Protein AF-A0A383BS39-F1 (afdb_monomer_lite)

Foldseek 3Di:
DDPVPPQQCDAPDDPGGRNVVVVVVVVVVVVVVCVVCVVVLQVVQVLQADPVLVVVDDDRDDPPSGDGHCVSVCCCVPPVVVVNVVVVVVCVVCVVVVVVVCCVVVVVVVVCPVPPPDPDDVQLVVQLVVLLVQLVCCCVVVVDDNLVSVLSSVVSSVVSVCVVPPDDDDPPVVVVVVVVSVVVSVVVVVD

Organism: NCBI:txid408172

Sequence (191 aa):
MNNRSKSWFVPKKIGEMSPGAKTFSYFFLFLWSLIVLFPIYWLCITAFKLPADVNDGATYLPWIDFQPGLHAWRNILTVDSEDTFHSYSNSIIVSFFSTLLCVIVGSLAAYALVRIQYRPKFGSIFLFVLSLAASFVAIGQWNVDWRLGVASGLAVFFFLWRSVAEKRLTDRQMVSIVGIVIFIAFFSFFG

pLDDT: mean 73.6, std 14.11, range [41.91, 97.94]

InterPro domains:
  IPR035906 MetI-like superfamily [G3DSA:1.10.3720.10] (16-190)
  IPR035906 MetI-like superfamily [SSF161098] (21-143)
  IPR050901 Binding-protein-dependent ABC transporter permease [PTHR32243] (21-135)

Radius of gyration: 29.99 Å; chains: 1; bounding box: 49×88×59 Å

Structure (mmCIF, N/CA/C/O backbone):
data_AF-A0A383BS39-F1
#
_entry.id   AF-A0A383BS39-F1
#
loop_
_atom_site.group_PDB
_atom_site.id
_atom_site.type_symbol
_atom_site.label_atom_id
_atom_site.label_alt_id
_atom_site.label_comp_id
_atom_site.label_asym_id
_atom_site.label_entity_id
_atom_site.label_seq_id
_atom_site.pdbx_PDB_ins_code
_atom_site.Cartn_x
_atom_site.Cartn_y
_atom_site.Cartn_z
_atom_site.occupancy
_atom_site.B_iso_or_equiv
_atom_site.auth_seq_id
_atom_site.auth_comp_id
_atom_site.auth_asym_id
_atom_site.auth_atom_id
_atom_site.pdbx_PDB_model_num
ATOM 1 N N . MET A 1 1 ? 10.642 -57.367 15.115 1.00 48.12 1 MET A N 1
ATOM 2 C CA . MET A 1 1 ? 9.633 -56.575 14.371 1.00 48.12 1 MET A CA 1
ATOM 3 C C . MET A 1 1 ? 10.109 -55.132 14.271 1.00 48.12 1 MET A C 1
ATOM 5 O O . MET A 1 1 ? 10.437 -54.529 15.282 1.00 48.12 1 MET A O 1
ATOM 9 N N . ASN A 1 2 ? 10.285 -54.638 13.045 1.00 48.59 2 ASN A N 1
ATOM 10 C CA . ASN A 1 2 ? 11.003 -53.403 12.722 1.00 48.59 2 ASN A CA 1
ATOM 11 C C . ASN A 1 2 ? 10.079 -52.174 12.855 1.00 48.59 2 ASN A C 1
ATOM 13 O O . ASN A 1 2 ? 9.323 -51.858 11.941 1.00 48.59 2 ASN A O 1
ATOM 17 N N . ASN A 1 3 ? 10.144 -51.468 13.988 1.00 57.91 3 ASN A N 1
ATOM 18 C CA . ASN A 1 3 ? 9.283 -50.317 14.314 1.00 57.91 3 ASN A CA 1
ATOM 19 C C . ASN A 1 3 ? 9.649 -49.006 13.575 1.00 57.91 3 ASN A C 1
ATOM 21 O O . ASN A 1 3 ? 9.200 -47.929 13.967 1.00 57.91 3 ASN A O 1
ATOM 25 N N . ARG A 1 4 ? 10.442 -49.056 12.494 1.00 60.00 4 ARG A N 1
ATOM 26 C CA . ARG A 1 4 ? 10.920 -47.857 11.772 1.00 60.00 4 ARG A CA 1
ATOM 27 C C . ARG A 1 4 ? 9.864 -47.118 10.938 1.00 60.00 4 ARG A C 1
ATOM 29 O O . ARG A 1 4 ? 10.123 -46.006 10.497 1.00 60.00 4 ARG A O 1
ATOM 36 N N . SER A 1 5 ? 8.667 -47.676 10.753 1.00 59.56 5 SER A N 1
ATOM 37 C CA . SER A 1 5 ? 7.607 -47.042 9.949 1.00 59.56 5 SER A CA 1
ATOM 38 C C . SER A 1 5 ? 6.891 -45.878 10.664 1.00 59.56 5 SER A C 1
ATOM 40 O O . SER A 1 5 ? 6.473 -44.927 10.007 1.00 59.56 5 SER A O 1
ATOM 42 N N . LYS A 1 6 ? 6.792 -45.878 12.004 1.00 58.50 6 LYS A N 1
ATOM 43 C CA . LYS A 1 6 ? 5.986 -44.876 12.739 1.00 58.50 6 LYS A CA 1
ATOM 44 C C . LYS A 1 6 ? 6.718 -43.569 13.078 1.00 58.50 6 LYS A C 1
ATOM 46 O O . LYS A 1 6 ? 6.086 -42.639 13.568 1.00 58.50 6 LYS A O 1
ATOM 51 N N . SER A 1 7 ? 8.016 -43.442 12.786 1.00 63.66 7 SER A N 1
ATOM 52 C CA . SER A 1 7 ? 8.799 -42.242 13.141 1.00 63.66 7 SER A CA 1
ATOM 53 C C . SER A 1 7 ? 8.453 -40.991 12.327 1.00 63.66 7 SER A C 1
ATOM 55 O O . SER A 1 7 ? 8.856 -39.893 12.696 1.00 63.66 7 SER A O 1
ATOM 57 N N . TRP A 1 8 ? 7.744 -41.140 11.206 1.00 62.03 8 TRP A N 1
ATOM 58 C CA . TRP A 1 8 ? 7.411 -40.033 10.302 1.00 62.03 8 TRP A CA 1
ATOM 59 C C . TRP A 1 8 ? 6.270 -39.153 10.818 1.00 62.03 8 TRP A C 1
ATOM 61 O O . TRP A 1 8 ? 6.224 -37.965 10.502 1.00 62.03 8 TRP A O 1
ATOM 71 N N . PHE A 1 9 ? 5.388 -39.716 11.645 1.00 67.38 9 PHE A N 1
ATOM 72 C CA . PHE A 1 9 ? 4.207 -39.031 12.176 1.00 67.38 9 PHE A CA 1
ATOM 73 C C . PHE A 1 9 ? 4.351 -38.629 13.648 1.00 67.38 9 PHE A C 1
ATOM 75 O O . PHE A 1 9 ? 3.507 -37.902 14.162 1.00 67.38 9 PHE A O 1
ATOM 82 N N . VAL A 1 10 ? 5.435 -39.043 14.314 1.00 71.31 10 VAL A N 1
ATOM 83 C CA . VAL A 1 10 ? 5.717 -38.676 15.705 1.00 71.31 10 VAL A CA 1
ATOM 84 C C . VAL A 1 10 ? 6.657 -37.464 15.736 1.00 71.31 10 VAL A C 1
ATOM 86 O O . VAL A 1 10 ? 7.734 -37.508 15.132 1.00 71.31 10 VAL A O 1
ATOM 89 N N . PRO A 1 11 ? 6.279 -36.368 16.411 1.00 69.06 11 PRO A N 1
ATOM 90 C CA . PRO A 1 11 ? 7.167 -35.229 16.601 1.00 69.06 11 PRO A CA 1
ATOM 91 C C . PRO A 1 11 ? 8.386 -35.632 17.444 1.00 69.06 11 PRO A C 1
ATOM 93 O O . PRO A 1 11 ? 8.257 -36.283 18.476 1.00 69.06 11 PRO A O 1
ATOM 96 N N . LYS A 1 12 ? 9.591 -35.254 16.995 1.00 71.44 12 LYS A N 1
ATOM 97 C CA . LYS A 1 12 ? 10.856 -35.611 17.669 1.00 71.44 12 LYS A CA 1
ATOM 98 C C . LYS A 1 12 ? 11.058 -34.870 19.002 1.00 71.44 12 LYS A C 1
ATOM 100 O O . LYS A 1 12 ? 11.844 -35.331 19.824 1.00 71.44 12 LYS A O 1
ATOM 105 N N . LYS A 1 13 ? 10.373 -33.736 19.205 1.00 76.75 13 LYS A N 1
ATOM 106 C CA . LYS A 1 13 ? 10.378 -32.905 20.423 1.00 76.75 13 LYS A CA 1
ATOM 107 C C . LYS A 1 13 ? 9.002 -32.262 20.636 1.00 76.75 13 LYS A C 1
ATOM 109 O O . LYS A 1 13 ? 8.293 -31.994 19.667 1.00 76.75 13 LYS A O 1
ATOM 114 N N . ILE A 1 14 ? 8.640 -31.995 21.893 1.00 67.56 14 ILE A N 1
ATOM 115 C CA . ILE A 1 14 ? 7.405 -31.283 22.259 1.00 67.56 14 ILE A CA 1
ATOM 116 C C . ILE A 1 14 ? 7.503 -29.848 21.714 1.00 67.56 14 ILE A C 1
ATOM 118 O O . ILE A 1 14 ? 8.426 -29.122 22.069 1.00 67.56 14 ILE A O 1
ATOM 122 N N . GLY A 1 15 ? 6.587 -29.472 20.816 1.00 73.50 15 GLY A N 1
ATOM 123 C CA . GLY A 1 15 ? 6.582 -28.177 20.117 1.00 73.50 15 GLY A CA 1
ATOM 124 C C . GLY A 1 15 ? 7.090 -28.210 18.668 1.00 73.50 15 GLY A C 1
ATOM 125 O O . GLY A 1 15 ? 6.947 -27.221 17.956 1.00 73.50 15 GLY A O 1
ATOM 126 N N . GLU A 1 16 ? 7.634 -29.333 18.188 1.00 77.94 16 GLU A N 1
ATOM 127 C CA . GLU A 1 16 ? 8.006 -29.491 16.778 1.00 77.94 16 GLU A CA 1
ATOM 128 C C . GLU A 1 16 ? 6.932 -30.242 15.983 1.00 77.94 16 GLU A C 1
ATOM 130 O O . GLU A 1 16 ? 6.345 -31.206 16.462 1.00 77.94 16 GLU A O 1
ATOM 135 N N . MET A 1 17 ? 6.715 -29.851 14.726 1.00 71.69 17 MET A N 1
ATOM 136 C CA . MET A 1 17 ? 5.870 -30.611 13.798 1.00 71.69 17 MET A CA 1
ATOM 137 C C . MET A 1 17 ? 6.499 -31.979 13.471 1.00 71.69 17 MET A C 1
ATOM 139 O O . MET A 1 17 ? 7.728 -32.115 13.428 1.00 71.69 17 MET A O 1
ATOM 143 N N . SER A 1 18 ? 5.669 -32.997 13.214 1.00 82.88 18 SER A N 1
ATOM 144 C CA . SER A 1 18 ? 6.156 -34.316 12.787 1.00 82.88 18 SER A CA 1
ATOM 145 C C . SER A 1 18 ? 6.956 -34.208 11.476 1.00 82.88 18 SER A C 1
ATOM 147 O O . SER A 1 18 ? 6.655 -33.340 10.652 1.00 82.88 18 SER A O 1
ATOM 149 N N . PRO A 1 19 ? 7.989 -35.046 11.248 1.00 80.56 19 PRO A N 1
ATOM 150 C CA . PRO A 1 19 ? 8.818 -34.959 10.043 1.00 80.56 19 PRO A CA 1
ATOM 151 C C . PRO A 1 19 ? 8.011 -34.998 8.736 1.00 80.56 19 PRO A C 1
ATOM 153 O O . PRO A 1 19 ? 8.292 -34.218 7.833 1.00 80.56 19 PRO A O 1
ATOM 156 N N . GLY A 1 20 ? 6.971 -35.838 8.664 1.00 82.38 20 GLY A N 1
ATOM 157 C CA . GLY A 1 20 ? 6.068 -35.900 7.513 1.00 82.38 20 GLY A CA 1
ATOM 158 C C . GLY A 1 20 ? 5.229 -34.632 7.335 1.00 82.38 20 GLY A C 1
ATOM 159 O O . GLY A 1 20 ? 5.113 -34.131 6.218 1.00 82.38 20 GLY A O 1
ATOM 160 N N . ALA A 1 21 ? 4.709 -34.059 8.428 1.00 83.56 21 ALA A N 1
ATOM 161 C CA . ALA A 1 21 ? 3.981 -32.791 8.374 1.00 83.56 21 ALA A CA 1
ATOM 162 C C . ALA A 1 21 ? 4.891 -31.629 7.947 1.00 83.56 21 ALA A C 1
ATOM 164 O O . ALA A 1 21 ? 4.474 -30.805 7.143 1.00 83.56 21 ALA A O 1
ATOM 165 N N . LYS A 1 22 ? 6.151 -31.588 8.410 1.00 86.75 22 LYS A N 1
ATOM 166 C CA . LYS A 1 22 ? 7.138 -30.590 7.960 1.00 86.75 22 LYS A CA 1
ATOM 167 C C . LYS A 1 22 ? 7.361 -30.683 6.451 1.00 86.75 22 LYS A C 1
ATOM 169 O O . LYS A 1 22 ? 7.249 -29.670 5.772 1.00 86.75 22 LYS A O 1
ATOM 174 N N . THR A 1 23 ? 7.635 -31.876 5.919 1.00 90.38 23 THR A N 1
ATOM 175 C CA . THR A 1 23 ? 7.847 -32.066 4.474 1.00 90.38 23 THR A CA 1
ATOM 176 C C . THR A 1 23 ? 6.633 -31.628 3.656 1.00 90.38 23 THR A C 1
ATOM 178 O O . THR A 1 23 ? 6.802 -30.919 2.669 1.00 90.38 23 THR A O 1
ATOM 181 N N . PHE A 1 24 ? 5.419 -31.983 4.085 1.00 91.81 24 PHE A N 1
ATOM 182 C CA . PHE A 1 24 ? 4.192 -31.573 3.401 1.00 91.81 24 PHE A CA 1
ATOM 183 C C . PHE A 1 24 ? 3.978 -30.052 3.443 1.00 91.81 24 PHE A C 1
ATOM 185 O O . PHE A 1 24 ? 3.736 -29.436 2.406 1.00 91.81 24 PHE A O 1
ATOM 192 N N . SER A 1 25 ? 4.136 -29.429 4.615 1.00 89.44 25 SER A N 1
ATOM 193 C CA . SER A 1 25 ? 4.012 -27.977 4.771 1.00 89.44 25 SER A CA 1
ATOM 194 C C . SER A 1 25 ? 5.041 -27.220 3.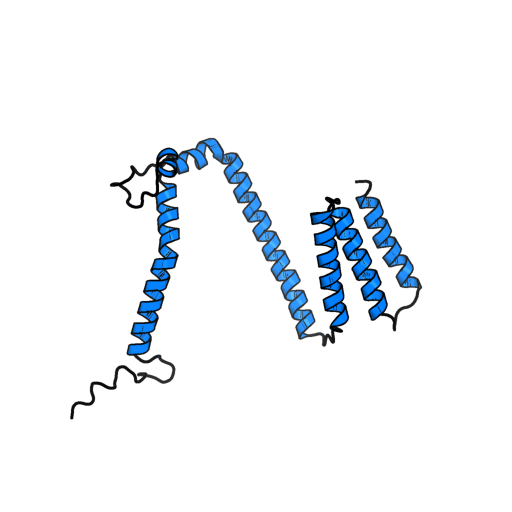933 1.00 89.44 25 SER A C 1
ATOM 196 O O . SER A 1 25 ? 4.679 -26.272 3.245 1.00 89.44 25 SER A O 1
ATOM 198 N N . TYR A 1 26 ? 6.310 -27.642 3.935 1.00 92.81 26 TYR A N 1
ATOM 199 C CA . TYR A 1 26 ? 7.343 -27.004 3.113 1.00 92.81 26 TYR A CA 1
ATOM 200 C C . TYR A 1 26 ? 7.109 -27.204 1.618 1.00 92.81 26 TYR A C 1
ATOM 202 O O . TYR A 1 26 ? 7.329 -26.271 0.853 1.00 92.81 26 TYR A O 1
ATOM 210 N N . PHE A 1 27 ? 6.629 -28.375 1.196 1.00 95.31 27 PHE A N 1
ATOM 211 C CA . PHE A 1 27 ? 6.249 -28.608 -0.195 1.00 95.31 27 PHE A CA 1
ATOM 212 C C . PHE A 1 27 ? 5.133 -27.653 -0.638 1.00 95.31 27 PHE A C 1
ATOM 214 O O . PHE A 1 27 ? 5.247 -27.016 -1.683 1.00 95.31 27 PHE A O 1
ATOM 221 N N . PHE A 1 28 ? 4.092 -27.492 0.185 1.00 95.88 28 PHE A N 1
ATOM 222 C CA . PHE A 1 28 ? 2.992 -26.578 -0.118 1.00 95.88 28 PHE A CA 1
ATOM 223 C C . PHE A 1 28 ? 3.434 -25.109 -0.096 1.00 95.88 28 PHE A C 1
ATOM 225 O O . PHE A 1 28 ? 3.078 -24.353 -0.994 1.00 95.88 28 PHE A O 1
ATOM 232 N N . LEU A 1 29 ? 4.262 -24.707 0.876 1.00 94.69 29 LEU A N 1
ATOM 233 C CA . LEU A 1 29 ? 4.845 -23.361 0.933 1.00 94.69 29 LEU A CA 1
ATOM 234 C C . LEU A 1 29 ? 5.731 -23.067 -0.282 1.00 94.69 29 LEU A C 1
ATOM 236 O O . LEU A 1 29 ? 5.672 -21.967 -0.821 1.00 94.69 29 LEU A O 1
ATOM 240 N N . PHE A 1 30 ? 6.524 -24.040 -0.734 1.00 95.75 30 PHE A N 1
ATOM 241 C CA . PHE A 1 30 ? 7.348 -23.907 -1.932 1.00 95.75 30 PHE A CA 1
ATOM 242 C C . PHE A 1 30 ? 6.485 -23.752 -3.186 1.00 95.75 30 PHE A C 1
ATOM 244 O O . PHE A 1 30 ? 6.688 -22.816 -3.957 1.00 95.75 30 PHE A O 1
ATOM 251 N N . LEU A 1 31 ? 5.477 -24.612 -3.357 1.00 96.19 31 LEU A N 1
ATOM 252 C CA . LEU A 1 31 ? 4.545 -24.526 -4.480 1.00 96.19 31 LEU A CA 1
ATOM 253 C C . LEU A 1 31 ? 3.801 -23.183 -4.488 1.00 96.19 31 LEU A C 1
ATOM 255 O O . LEU A 1 31 ? 3.718 -22.526 -5.523 1.00 96.19 31 LEU A O 1
ATOM 259 N N . TRP A 1 32 ? 3.319 -22.739 -3.325 1.00 96.31 32 TRP A N 1
ATOM 260 C CA . TRP A 1 32 ? 2.664 -21.443 -3.171 1.00 96.31 32 TRP A CA 1
ATOM 261 C C . TRP A 1 32 ? 3.610 -20.280 -3.484 1.00 96.31 32 TRP A C 1
ATOM 263 O O . TRP A 1 32 ? 3.232 -19.332 -4.169 1.00 96.31 32 TRP A O 1
ATOM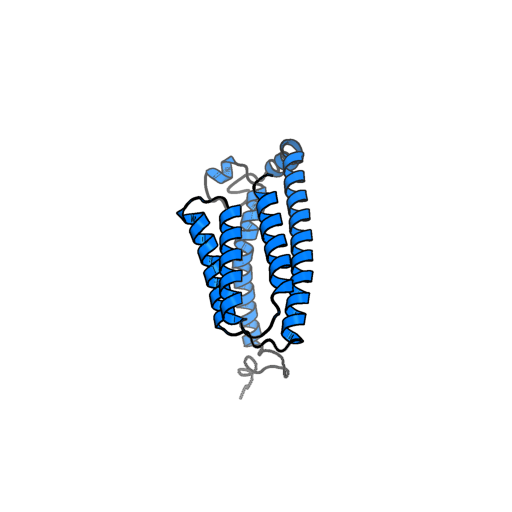 273 N N . SER A 1 33 ? 4.866 -20.368 -3.042 1.00 95.56 33 SER A N 1
ATOM 274 C CA . SER A 1 33 ? 5.883 -19.368 -3.357 1.00 95.56 33 SER A CA 1
ATOM 275 C C . SER A 1 33 ? 6.140 -19.269 -4.859 1.00 95.56 33 SER A C 1
ATOM 277 O O . SER A 1 33 ? 6.322 -18.157 -5.341 1.00 95.56 33 SER A O 1
ATOM 279 N N . LEU A 1 34 ? 6.139 -20.378 -5.607 1.00 94.25 34 LEU A N 1
ATOM 280 C CA . LEU A 1 34 ? 6.290 -20.343 -7.067 1.00 94.25 34 LEU A CA 1
ATOM 281 C C . LEU A 1 34 ? 5.126 -19.610 -7.745 1.00 94.25 34 LEU A C 1
ATOM 283 O O . LEU A 1 34 ? 5.357 -18.816 -8.654 1.00 94.25 34 LEU A O 1
ATOM 287 N N . ILE A 1 35 ? 3.894 -19.821 -7.271 1.00 93.62 35 ILE A N 1
ATOM 288 C CA . ILE A 1 35 ? 2.701 -19.130 -7.787 1.00 93.62 35 ILE A CA 1
ATOM 289 C C . ILE A 1 35 ? 2.815 -17.614 -7.573 1.00 93.62 35 ILE A C 1
ATOM 291 O O . ILE A 1 35 ? 2.506 -16.843 -8.476 1.00 93.62 35 ILE A O 1
ATOM 295 N N . VAL A 1 36 ? 3.297 -17.179 -6.403 1.00 93.62 36 VAL A N 1
ATOM 296 C CA . VAL A 1 36 ? 3.498 -15.752 -6.086 1.00 93.62 36 VAL A CA 1
ATOM 297 C C . VAL A 1 36 ? 4.708 -15.158 -6.818 1.00 93.62 36 VAL A C 1
ATOM 299 O O . VAL A 1 36 ? 4.683 -13.991 -7.202 1.00 93.62 36 VAL A O 1
ATOM 302 N N . LEU A 1 37 ? 5.763 -15.943 -7.041 1.00 91.94 37 LEU A N 1
ATOM 303 C CA . LEU A 1 37 ? 6.964 -15.502 -7.754 1.00 91.94 37 LEU A CA 1
ATOM 304 C C . LEU A 1 37 ? 6.736 -15.360 -9.258 1.00 91.94 37 LEU A C 1
ATOM 306 O O . LEU A 1 37 ? 7.381 -14.522 -9.877 1.00 91.94 37 LEU A O 1
ATOM 310 N N . PHE A 1 38 ? 5.826 -16.136 -9.847 1.00 89.44 38 PHE A N 1
ATOM 311 C CA . PHE A 1 38 ? 5.525 -16.072 -11.277 1.00 89.44 38 PHE A CA 1
ATOM 312 C C . PHE A 1 38 ? 5.185 -14.653 -11.788 1.00 89.44 38 PHE A C 1
ATOM 314 O O . PHE A 1 38 ? 5.855 -14.195 -12.716 1.00 89.44 38 PHE A O 1
ATOM 321 N N . PRO A 1 39 ? 4.226 -13.901 -11.205 1.00 89.06 39 PRO A N 1
ATOM 322 C CA . PRO A 1 39 ? 3.940 -12.535 -11.648 1.00 89.06 39 PRO A CA 1
ATOM 323 C C . PRO A 1 39 ? 5.111 -11.570 -11.412 1.00 89.06 39 PRO A C 1
ATOM 325 O O . PRO A 1 39 ? 5.298 -10.648 -12.200 1.00 89.06 39 PRO A O 1
ATOM 328 N N . ILE A 1 40 ? 5.931 -11.791 -10.376 1.00 89.50 40 ILE A N 1
ATOM 329 C CA . ILE A 1 40 ? 7.136 -10.981 -10.124 1.00 89.50 40 ILE A CA 1
ATOM 330 C C . ILE A 1 40 ? 8.178 -11.238 -11.215 1.00 89.50 40 ILE A C 1
ATOM 332 O O . ILE A 1 40 ? 8.721 -10.295 -11.782 1.00 89.50 40 ILE A O 1
ATOM 336 N N . TYR A 1 41 ? 8.423 -12.508 -11.546 1.00 86.31 41 TYR A N 1
ATOM 337 C CA . TYR A 1 41 ? 9.301 -12.897 -12.646 1.00 86.31 41 TYR A CA 1
ATOM 338 C C . TYR A 1 41 ? 8.839 -12.267 -13.961 1.00 86.31 41 TYR A C 1
ATOM 340 O O . TYR A 1 41 ? 9.646 -11.667 -14.671 1.00 86.31 41 TYR A O 1
ATOM 348 N N . TRP A 1 42 ? 7.536 -12.342 -14.249 1.00 85.00 42 TRP A N 1
ATOM 349 C CA . TRP A 1 42 ? 6.965 -11.745 -15.449 1.00 85.00 42 TRP A CA 1
ATOM 350 C C . TRP A 1 42 ? 7.170 -10.223 -15.484 1.00 85.00 42 TRP A C 1
ATOM 352 O O . TRP A 1 42 ? 7.653 -9.688 -16.481 1.00 85.00 42 TRP A O 1
ATOM 362 N N . LEU A 1 43 ? 6.904 -9.532 -14.374 1.00 85.81 43 LEU A N 1
ATOM 363 C CA . LEU A 1 43 ? 7.140 -8.094 -14.257 1.00 85.81 43 LEU A CA 1
ATOM 364 C C . LEU A 1 43 ? 8.615 -7.744 -14.513 1.00 85.81 43 LEU A C 1
ATOM 366 O O . LEU A 1 43 ? 8.915 -6.835 -15.291 1.00 85.81 43 LEU A O 1
ATOM 370 N N . CYS A 1 44 ? 9.546 -8.508 -13.938 1.00 83.94 44 CYS A N 1
ATOM 371 C CA . CYS A 1 44 ? 10.978 -8.311 -14.151 1.00 83.94 44 CYS A CA 1
ATOM 372 C C . CYS A 1 44 ? 11.380 -8.447 -15.624 1.00 83.94 44 CYS A C 1
ATOM 374 O O . CYS A 1 44 ? 12.096 -7.586 -16.126 1.00 83.94 44 CYS A O 1
ATOM 376 N N . ILE A 1 45 ? 10.919 -9.481 -16.337 1.00 81.19 45 ILE A N 1
ATOM 377 C CA . ILE A 1 45 ? 11.271 -9.649 -17.757 1.00 81.19 45 ILE A CA 1
ATOM 378 C C . ILE A 1 45 ? 10.621 -8.580 -18.643 1.00 81.19 45 ILE A C 1
ATOM 380 O O . ILE A 1 45 ? 11.241 -8.142 -19.609 1.00 81.19 45 ILE A O 1
ATOM 384 N N . THR A 1 46 ? 9.413 -8.106 -18.309 1.00 78.88 46 THR A N 1
ATOM 385 C CA . THR A 1 46 ? 8.743 -7.042 -19.079 1.00 78.88 46 THR A CA 1
ATOM 386 C C . THR A 1 46 ? 9.467 -5.704 -19.009 1.00 78.88 46 THR A C 1
ATOM 388 O O . THR A 1 46 ? 9.449 -4.969 -19.990 1.00 78.88 46 THR A O 1
ATOM 391 N N . ALA A 1 47 ? 10.186 -5.417 -17.918 1.00 79.31 47 ALA A N 1
ATOM 392 C CA . ALA A 1 47 ? 10.982 -4.195 -17.791 1.00 79.31 47 ALA A CA 1
ATOM 393 C C . ALA A 1 47 ? 12.142 -4.104 -18.808 1.00 79.31 47 ALA A C 1
ATOM 395 O O . ALA A 1 47 ? 12.706 -3.027 -19.000 1.00 79.31 47 ALA A O 1
ATOM 396 N N . PHE A 1 48 ? 12.502 -5.217 -19.457 1.00 79.00 48 PHE A N 1
ATOM 397 C CA . PHE A 1 48 ? 13.558 -5.290 -20.473 1.00 79.00 48 PHE A CA 1
ATOM 398 C C . PHE A 1 48 ? 13.028 -5.521 -21.899 1.00 79.00 48 PHE A C 1
ATOM 400 O O . PHE A 1 48 ? 13.830 -5.661 -22.824 1.00 79.00 48 PHE A O 1
ATOM 407 N N . LYS A 1 49 ? 11.704 -5.581 -22.099 1.00 70.38 49 LYS A N 1
ATOM 408 C CA . LYS A 1 49 ? 11.089 -5.744 -23.427 1.00 70.38 49 LYS A CA 1
ATOM 409 C C . LYS A 1 49 ? 10.942 -4.408 -24.152 1.00 70.38 49 LYS A C 1
ATOM 411 O O . LYS A 1 49 ? 10.784 -3.366 -23.513 1.00 70.38 49 LYS A O 1
ATOM 416 N N . LEU A 1 50 ? 10.950 -4.434 -25.487 1.00 67.88 50 LEU A N 1
ATOM 417 C CA . LEU A 1 50 ? 10.549 -3.268 -26.275 1.00 67.88 50 LEU A CA 1
ATOM 418 C C . LEU A 1 50 ? 9.021 -3.079 -26.220 1.00 67.88 50 LEU A C 1
ATOM 420 O O . LEU A 1 50 ? 8.294 -4.066 -26.127 1.00 67.88 50 LEU A O 1
ATOM 424 N N . PRO A 1 51 ? 8.506 -1.838 -26.339 1.00 65.81 51 PRO A N 1
ATOM 425 C CA . PRO A 1 51 ? 7.062 -1.578 -26.354 1.00 65.81 51 PRO A CA 1
ATOM 426 C C . PRO A 1 51 ? 6.304 -2.347 -27.448 1.00 65.81 51 PRO A C 1
ATOM 428 O O . PRO A 1 51 ? 5.158 -2.735 -27.241 1.00 65.81 51 PRO A O 1
ATOM 431 N N . ALA A 1 52 ? 6.950 -2.596 -28.594 1.00 64.62 52 ALA A N 1
ATOM 432 C CA . ALA A 1 52 ? 6.395 -3.408 -29.679 1.00 64.62 52 ALA A CA 1
ATOM 433 C C . ALA A 1 52 ? 6.218 -4.883 -29.261 1.00 64.62 52 ALA A C 1
ATOM 435 O O . ALA A 1 52 ? 5.135 -5.439 -29.423 1.00 64.62 52 ALA A O 1
ATOM 436 N N . ASP A 1 53 ? 7.221 -5.466 -28.595 1.00 63.25 53 ASP A N 1
ATOM 437 C CA . ASP A 1 53 ? 7.217 -6.867 -28.137 1.00 63.25 53 ASP A CA 1
ATOM 438 C C . ASP A 1 53 ? 6.247 -7.132 -26.968 1.00 63.25 53 ASP A C 1
ATOM 440 O O . ASP A 1 53 ? 6.019 -8.281 -26.586 1.00 63.25 53 ASP A O 1
ATOM 444 N N . VAL A 1 54 ? 5.696 -6.075 -26.358 1.00 63.97 54 VAL A N 1
ATOM 445 C CA . VAL A 1 54 ? 4.638 -6.169 -25.337 1.00 63.97 54 VAL A CA 1
ATOM 446 C C . VAL A 1 54 ? 3.249 -6.234 -25.982 1.00 63.97 54 VAL A C 1
ATOM 448 O O . VAL A 1 54 ? 2.369 -6.908 -25.449 1.00 63.97 54 VAL A O 1
ATOM 451 N N . ASN A 1 55 ? 3.054 -5.575 -27.129 1.00 69.75 55 ASN A N 1
ATOM 452 C CA . ASN A 1 55 ? 1.770 -5.538 -27.836 1.00 69.75 55 ASN A CA 1
ATOM 453 C C . ASN A 1 55 ? 1.547 -6.742 -28.765 1.00 69.75 55 ASN A C 1
ATOM 455 O O . ASN A 1 55 ? 0.396 -7.108 -28.992 1.00 69.75 55 ASN A O 1
ATOM 459 N N . ASP A 1 56 ? 2.616 -7.380 -29.252 1.00 67.75 56 ASP A N 1
ATOM 460 C CA . ASP A 1 56 ? 2.530 -8.499 -30.206 1.00 67.75 56 ASP A CA 1
ATOM 461 C C . ASP A 1 56 ? 2.306 -9.887 -29.564 1.00 67.75 56 ASP A C 1
ATOM 463 O O . ASP A 1 56 ? 2.132 -10.878 -30.275 1.00 67.75 56 ASP A O 1
ATOM 467 N N . GLY A 1 57 ? 2.244 -9.993 -28.230 1.00 62.12 57 GLY A N 1
ATOM 468 C CA . GLY A 1 57 ? 1.806 -11.218 -27.549 1.00 62.12 57 GLY A CA 1
ATOM 469 C C . GLY A 1 57 ? 2.528 -11.554 -26.242 1.00 62.12 57 GLY A C 1
ATOM 470 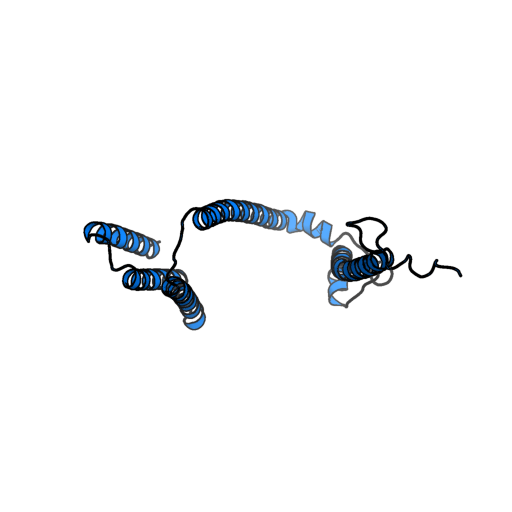O O . GLY A 1 57 ? 3.512 -10.933 -25.841 1.00 62.12 57 GLY A O 1
ATOM 471 N N . ALA A 1 58 ? 2.025 -12.578 -25.547 1.00 61.53 58 ALA A N 1
ATOM 472 C CA . ALA A 1 58 ? 2.566 -13.025 -24.266 1.00 61.53 58 ALA A CA 1
ATOM 473 C C . ALA A 1 58 ? 3.804 -13.918 -24.460 1.00 61.53 58 ALA A C 1
ATOM 475 O O . ALA A 1 58 ? 3.717 -15.142 -24.495 1.00 61.53 58 ALA A O 1
ATOM 476 N N . THR A 1 59 ? 4.967 -13.291 -24.600 1.00 64.81 59 THR A N 1
ATOM 477 C CA . THR A 1 59 ? 6.269 -13.971 -24.642 1.00 64.81 59 THR A CA 1
ATOM 478 C C . THR A 1 59 ? 6.839 -14.140 -23.230 1.00 64.81 59 THR A C 1
ATOM 480 O O . THR A 1 59 ? 6.742 -13.225 -22.407 1.00 64.81 59 THR A O 1
ATOM 483 N N . TYR A 1 60 ? 7.425 -15.295 -22.906 1.00 66.69 60 TYR A N 1
ATOM 484 C CA . TYR A 1 60 ? 7.827 -15.615 -21.524 1.00 66.69 60 TYR A CA 1
ATOM 485 C C . TYR A 1 60 ? 9.320 -15.922 -21.382 1.00 66.69 60 TYR A C 1
ATOM 487 O O . TYR A 1 60 ? 9.854 -15.744 -20.288 1.00 66.69 60 TYR A O 1
ATOM 495 N N . LEU A 1 61 ? 10.009 -16.334 -22.455 1.00 69.00 61 LEU A N 1
ATOM 496 C CA . LEU A 1 61 ? 11.430 -16.670 -22.408 1.00 69.00 61 LEU A CA 1
ATOM 497 C C . LEU A 1 61 ? 12.317 -15.565 -23.011 1.00 69.00 61 LEU A C 1
ATOM 499 O O . LEU A 1 61 ? 12.263 -15.317 -24.219 1.00 69.00 61 LEU A O 1
ATOM 503 N N . PRO A 1 62 ? 13.196 -14.934 -22.208 1.00 65.06 62 PRO A N 1
ATOM 504 C CA . PRO A 1 62 ? 14.216 -14.035 -22.741 1.00 65.06 62 PRO A CA 1
ATOM 505 C C . PRO A 1 62 ? 15.176 -14.778 -23.690 1.00 65.06 62 PRO A C 1
ATOM 507 O O . PRO A 1 62 ? 15.410 -15.976 -23.530 1.00 65.06 62 PRO A O 1
ATOM 510 N N . TRP A 1 63 ? 15.719 -14.068 -24.687 1.00 64.06 63 TRP A N 1
ATOM 511 C CA . TRP A 1 63 ? 16.648 -14.551 -25.733 1.00 64.06 63 TRP A CA 1
ATOM 512 C C . TRP A 1 63 ? 16.084 -15.511 -26.787 1.00 64.06 63 TRP A C 1
ATOM 514 O O . TRP A 1 63 ? 16.680 -15.625 -27.855 1.00 64.06 63 TRP A O 1
ATOM 524 N N . ILE A 1 64 ? 14.965 -16.181 -26.514 1.00 63.38 64 ILE A N 1
ATOM 525 C CA . ILE A 1 64 ? 14.264 -17.034 -27.487 1.00 63.38 64 ILE A CA 1
ATOM 526 C C . ILE A 1 64 ? 13.104 -16.261 -28.114 1.00 63.38 64 ILE A C 1
ATOM 528 O O . ILE A 1 64 ? 12.986 -16.233 -29.335 1.00 63.38 64 ILE A O 1
ATOM 532 N N . ASP A 1 65 ? 12.307 -15.578 -27.288 1.00 63.41 65 ASP A N 1
ATOM 533 C CA . ASP A 1 65 ? 11.097 -14.896 -27.750 1.00 63.41 65 ASP A CA 1
ATOM 534 C C . ASP A 1 65 ? 11.293 -13.388 -27.998 1.00 63.41 65 ASP A C 1
ATOM 536 O O . ASP A 1 65 ? 10.537 -12.785 -28.752 1.00 63.41 65 ASP A O 1
ATOM 540 N N . PHE A 1 66 ? 12.273 -12.753 -27.344 1.00 66.44 66 PHE A N 1
ATOM 541 C CA . PHE A 1 66 ? 12.557 -11.317 -27.478 1.00 66.44 66 PHE A CA 1
ATOM 542 C C . PHE A 1 66 ? 14.026 -10.997 -27.163 1.00 66.44 66 PHE A C 1
ATOM 544 O O . PHE A 1 66 ? 14.688 -11.718 -26.405 1.00 66.44 66 PHE A O 1
ATOM 551 N N . GLN A 1 67 ? 14.539 -9.893 -27.717 1.00 71.88 67 GLN A N 1
ATOM 552 C CA . GLN A 1 67 ? 15.884 -9.394 -27.419 1.00 71.88 67 GLN A CA 1
ATOM 553 C C . GLN A 1 67 ? 15.831 -8.438 -26.214 1.00 71.88 67 GLN A C 1
ATOM 555 O O . GLN A 1 67 ? 15.237 -7.365 -26.323 1.00 71.88 67 GLN A O 1
ATOM 560 N N . PRO A 1 68 ? 16.422 -8.790 -25.054 1.00 71.75 68 PRO A N 1
ATOM 561 C CA . PRO A 1 68 ? 16.381 -7.925 -23.880 1.00 71.75 68 PRO A CA 1
ATOM 562 C C . PRO A 1 68 ? 17.179 -6.639 -24.125 1.00 71.75 68 PRO A C 1
ATOM 564 O O . PRO A 1 68 ? 18.364 -6.683 -24.460 1.00 71.75 68 PRO A O 1
ATOM 567 N N . GLY A 1 69 ? 16.530 -5.492 -23.927 1.00 77.62 69 GLY A N 1
ATOM 568 C CA . GLY A 1 69 ? 17.108 -4.167 -24.126 1.00 77.62 69 GLY A CA 1
ATOM 569 C C . GLY A 1 69 ? 16.949 -3.260 -22.905 1.00 77.62 69 GLY A C 1
ATOM 570 O O . GLY A 1 69 ? 16.070 -3.441 -22.068 1.00 77.62 69 GLY A O 1
ATOM 571 N N . LEU A 1 70 ? 17.795 -2.231 -22.813 1.00 77.38 70 LEU A N 1
ATOM 572 C CA . LEU A 1 70 ? 17.751 -1.213 -21.748 1.00 77.38 70 LEU A CA 1
ATOM 573 C C . LEU A 1 70 ? 16.979 0.053 -22.166 1.00 77.38 70 LEU A C 1
ATOM 575 O O . LEU A 1 70 ? 17.135 1.113 -21.563 1.00 77.38 70 LEU A O 1
ATOM 579 N N . HIS A 1 71 ? 16.153 -0.039 -23.212 1.00 77.94 71 HIS A N 1
ATOM 580 C CA . HIS A 1 71 ? 15.442 1.106 -23.784 1.00 77.94 71 HIS A CA 1
ATOM 581 C C . HIS A 1 71 ? 14.449 1.735 -22.802 1.00 77.94 71 HIS A C 1
ATOM 583 O O . HIS A 1 71 ? 14.439 2.956 -22.675 1.00 77.94 71 HIS A O 1
ATOM 589 N N . ALA A 1 72 ? 13.682 0.923 -22.066 1.00 77.00 72 ALA A N 1
ATOM 590 C CA . ALA A 1 72 ? 12.744 1.413 -21.054 1.00 77.00 72 ALA A CA 1
ATOM 591 C C . ALA A 1 72 ? 13.468 2.193 -19.944 1.00 77.00 72 ALA A C 1
ATOM 593 O O . ALA A 1 72 ? 13.099 3.320 -19.628 1.00 77.00 72 ALA A O 1
ATOM 594 N N . TRP A 1 73 ? 14.566 1.638 -19.425 1.00 78.94 73 TRP A N 1
ATOM 595 C CA . TRP A 1 73 ? 15.399 2.290 -18.413 1.00 78.94 73 TRP A CA 1
ATOM 596 C C . TRP A 1 73 ? 16.011 3.594 -18.916 1.00 78.94 73 TRP A C 1
ATOM 598 O O . TRP A 1 73 ? 15.984 4.596 -18.208 1.00 78.94 73 TRP A O 1
ATOM 608 N N . ARG A 1 74 ? 16.523 3.616 -20.153 1.00 79.88 74 ARG A N 1
ATOM 609 C CA . ARG A 1 74 ? 17.047 4.845 -20.754 1.00 79.88 74 ARG A CA 1
ATOM 610 C C . ARG A 1 74 ? 15.949 5.891 -20.921 1.00 79.88 74 ARG A C 1
ATOM 612 O O . ARG A 1 74 ? 16.174 7.031 -20.551 1.00 79.88 74 ARG A O 1
ATOM 619 N N . ASN A 1 75 ? 14.771 5.515 -21.416 1.00 79.75 75 ASN A N 1
ATOM 620 C CA . ASN A 1 75 ? 13.665 6.450 -21.611 1.00 79.75 75 ASN A CA 1
ATOM 621 C C . ASN A 1 75 ? 13.239 7.111 -20.290 1.00 79.75 75 ASN A C 1
ATOM 623 O O . ASN A 1 75 ? 13.191 8.335 -20.203 1.00 79.75 75 ASN A O 1
ATOM 627 N N . ILE A 1 76 ? 13.066 6.306 -19.239 1.00 79.25 76 ILE A N 1
ATOM 628 C CA . ILE A 1 76 ? 12.701 6.777 -17.897 1.00 79.25 76 ILE A CA 1
ATOM 629 C C . ILE A 1 76 ? 13.790 7.683 -17.295 1.00 79.25 76 ILE A C 1
ATOM 631 O O . ILE A 1 76 ? 13.481 8.649 -16.605 1.00 79.25 76 ILE A O 1
ATOM 635 N N . LEU A 1 77 ? 15.071 7.387 -17.539 1.00 79.00 77 LEU A N 1
ATOM 636 C CA . LEU A 1 77 ? 16.191 8.122 -16.939 1.00 79.00 77 LEU A CA 1
ATOM 637 C C . LEU A 1 77 ? 16.661 9.340 -17.747 1.00 79.00 77 LEU A C 1
ATOM 639 O O . LEU A 1 77 ? 17.313 10.208 -17.172 1.00 79.00 77 LEU A O 1
ATOM 643 N N . THR A 1 78 ? 16.377 9.418 -19.051 1.00 76.12 78 THR A N 1
ATOM 644 C CA . THR A 1 78 ? 16.862 10.520 -19.905 1.00 76.12 78 THR A CA 1
ATOM 645 C C . THR A 1 78 ? 15.769 11.377 -20.521 1.00 76.12 78 THR A C 1
ATOM 647 O O . THR A 1 78 ? 16.009 12.561 -20.713 1.00 76.12 78 THR A O 1
ATOM 650 N N . VAL A 1 79 ? 14.620 10.798 -20.884 1.00 74.00 79 VAL A N 1
ATOM 651 C CA . VAL A 1 79 ? 13.546 11.517 -21.596 1.00 74.00 79 VAL A CA 1
ATOM 652 C C . VAL A 1 79 ? 12.471 11.974 -20.615 1.00 74.00 79 VAL A C 1
ATOM 654 O O . VAL A 1 79 ? 12.152 13.155 -20.580 1.00 74.00 79 VAL A O 1
ATOM 657 N N . ASP A 1 80 ? 12.003 11.067 -19.756 1.00 79.88 80 ASP A N 1
ATOM 658 C CA . ASP A 1 80 ? 10.889 11.317 -18.829 1.00 79.88 80 ASP A CA 1
ATOM 659 C C . ASP A 1 80 ? 11.358 11.501 -17.375 1.00 79.88 80 ASP A C 1
ATOM 661 O O . ASP A 1 80 ? 10.603 11.273 -16.425 1.00 79.88 80 ASP A O 1
ATOM 665 N N . SER A 1 81 ? 12.629 11.850 -17.169 1.00 77.19 81 SER A N 1
ATOM 666 C CA . SER A 1 81 ? 13.267 11.806 -15.849 1.00 77.19 81 SER A CA 1
ATOM 667 C C . SER A 1 81 ? 12.691 12.812 -14.856 1.00 77.19 81 SER A C 1
ATOM 669 O O . SER A 1 81 ? 12.533 12.470 -13.682 1.00 77.19 81 SER A O 1
ATOM 671 N N . GLU A 1 82 ? 12.323 14.012 -15.308 1.00 80.00 82 GLU A N 1
ATOM 672 C CA . GLU A 1 82 ? 11.725 15.047 -14.455 1.00 80.00 82 GLU A CA 1
ATOM 673 C C . GLU A 1 82 ? 10.323 14.646 -13.968 1.00 80.00 82 GLU A C 1
ATOM 675 O O . GLU A 1 82 ? 10.079 14.608 -12.758 1.00 80.00 82 GLU A O 1
ATOM 680 N N . ASP A 1 83 ? 9.430 14.252 -14.881 1.00 82.62 83 ASP A N 1
ATOM 681 C CA . ASP A 1 83 ? 8.057 13.834 -14.554 1.00 82.62 83 ASP A CA 1
ATOM 682 C C . ASP A 1 83 ? 8.027 12.558 -13.706 1.00 82.62 83 ASP A C 1
ATOM 684 O O . ASP A 1 83 ? 7.250 12.433 -12.747 1.00 82.62 83 ASP A O 1
ATOM 688 N N . THR A 1 84 ? 8.918 11.618 -14.020 1.00 82.00 84 THR A N 1
ATOM 689 C CA . THR A 1 84 ? 9.090 10.385 -13.257 1.00 82.00 84 THR A CA 1
ATOM 690 C C . THR A 1 84 ? 9.533 10.696 -11.826 1.00 82.00 84 THR A C 1
ATOM 692 O O . THR A 1 84 ? 8.914 10.231 -10.865 1.00 82.00 84 THR A O 1
ATOM 695 N N . PHE A 1 85 ? 10.579 11.510 -11.655 1.00 84.31 85 PHE A N 1
ATOM 696 C CA . PHE A 1 85 ? 11.097 11.874 -10.336 1.00 84.31 85 PHE A CA 1
ATOM 697 C C . PHE A 1 85 ? 10.070 12.657 -9.509 1.00 84.31 85 PHE A C 1
ATOM 699 O O . PHE A 1 85 ? 9.895 12.399 -8.312 1.00 84.31 85 PHE A O 1
ATOM 706 N N . HIS A 1 86 ? 9.329 13.564 -10.144 1.00 86.44 86 HIS A N 1
ATOM 707 C CA . HIS A 1 86 ? 8.254 14.303 -9.494 1.00 86.44 86 HIS A CA 1
ATOM 708 C C . HIS A 1 86 ? 7.128 13.368 -9.013 1.00 86.44 86 HIS A C 1
ATOM 710 O O . HIS A 1 86 ? 6.698 13.440 -7.862 1.00 86.44 86 HIS A O 1
ATOM 716 N N . SER A 1 87 ? 6.702 12.409 -9.836 1.00 87.81 87 SER A N 1
ATOM 717 C CA . SER A 1 87 ? 5.648 11.448 -9.472 1.00 87.81 87 SER A CA 1
ATOM 718 C C . SER A 1 87 ? 6.067 10.498 -8.340 1.00 87.81 87 SER A C 1
ATOM 720 O O . SER A 1 87 ? 5.288 10.239 -7.412 1.00 87.81 87 SER A O 1
ATOM 722 N N . TYR A 1 88 ? 7.314 10.012 -8.364 1.00 89.25 88 TYR A N 1
ATOM 723 C CA . TYR A 1 88 ? 7.853 9.178 -7.286 1.00 89.25 88 TYR A CA 1
ATOM 724 C C . TYR A 1 88 ? 8.011 9.953 -5.979 1.00 89.25 88 TYR A C 1
ATOM 726 O O . TYR A 1 88 ? 7.606 9.455 -4.927 1.00 89.25 88 TYR A O 1
ATOM 734 N N . SER A 1 89 ? 8.554 11.171 -6.025 1.00 90.06 89 SER A N 1
ATOM 735 C CA . SER A 1 89 ? 8.729 11.994 -4.822 1.00 90.06 89 SER A CA 1
ATOM 736 C C . SER A 1 89 ? 7.385 12.361 -4.188 1.00 90.06 89 SER A C 1
ATOM 738 O O . SER A 1 89 ? 7.226 12.193 -2.979 1.00 90.06 89 SER A O 1
ATOM 740 N N . ASN A 1 90 ? 6.375 12.716 -4.990 1.00 93.75 90 ASN A N 1
ATOM 741 C CA . ASN A 1 90 ? 5.010 12.934 -4.507 1.00 93.75 90 ASN A CA 1
ATOM 742 C C . ASN A 1 90 ? 4.431 11.695 -3.816 1.00 93.75 90 ASN A C 1
ATOM 744 O O . ASN A 1 90 ? 3.879 11.798 -2.721 1.00 93.75 90 ASN A O 1
ATOM 748 N N . SER A 1 91 ? 4.601 10.509 -4.399 1.00 95.06 91 SER A N 1
ATOM 749 C CA . SER A 1 91 ? 4.108 9.262 -3.800 1.00 95.06 91 SER A CA 1
ATOM 750 C C . SER A 1 91 ? 4.812 8.932 -2.479 1.00 95.06 91 SER A C 1
ATOM 752 O O . SER A 1 91 ? 4.166 8.507 -1.517 1.00 95.06 91 SER A O 1
ATOM 754 N N . ILE A 1 92 ? 6.126 9.162 -2.394 1.00 96.31 92 ILE A N 1
ATOM 755 C CA . ILE A 1 92 ? 6.909 8.960 -1.166 1.00 96.31 92 ILE A CA 1
ATOM 756 C C . ILE A 1 92 ? 6.437 9.922 -0.074 1.00 96.31 92 ILE A C 1
ATOM 758 O O . ILE A 1 92 ? 6.158 9.492 1.043 1.00 96.31 92 ILE A O 1
ATOM 762 N N . ILE A 1 93 ? 6.289 11.206 -0.403 1.00 96.25 93 ILE A N 1
ATOM 763 C CA . ILE A 1 93 ? 5.832 12.236 0.532 1.00 96.25 93 ILE A CA 1
ATOM 764 C C . ILE A 1 93 ? 4.427 11.891 1.044 1.00 96.25 93 ILE A C 1
ATOM 766 O O . ILE A 1 93 ? 4.216 11.786 2.253 1.00 96.25 93 ILE A O 1
ATOM 770 N N . VAL A 1 94 ? 3.474 11.640 0.143 1.00 96.19 94 VAL A N 1
ATOM 771 C CA . VAL A 1 94 ? 2.080 11.353 0.512 1.00 96.19 94 VAL A CA 1
ATOM 772 C C . VAL A 1 94 ? 1.967 10.068 1.331 1.00 96.19 94 VAL A C 1
ATOM 774 O O . VAL A 1 94 ? 1.309 10.066 2.372 1.00 96.19 94 VAL A O 1
ATOM 777 N N . SER A 1 95 ? 2.622 8.981 0.915 1.00 96.81 95 SER A N 1
ATOM 778 C CA . SER A 1 95 ? 2.561 7.706 1.644 1.00 96.81 95 SER A CA 1
ATOM 779 C C . SER A 1 95 ? 3.197 7.799 3.030 1.00 96.81 95 SER A C 1
ATOM 781 O O . SER A 1 95 ? 2.646 7.256 3.992 1.00 96.81 95 SER A O 1
ATOM 783 N N . PHE A 1 96 ? 4.301 8.537 3.167 1.00 97.81 96 PHE A N 1
ATOM 784 C CA . PHE A 1 96 ? 4.964 8.756 4.446 1.00 97.81 96 PHE A CA 1
ATOM 785 C C . PHE A 1 96 ? 4.068 9.527 5.417 1.00 97.81 96 PHE A C 1
ATOM 787 O O . PHE A 1 96 ? 3.774 9.035 6.510 1.00 97.81 96 PHE A O 1
ATOM 794 N N . PHE A 1 97 ? 3.570 10.699 5.007 1.00 97.75 97 PHE A N 1
ATOM 795 C CA . PHE A 1 97 ? 2.701 11.511 5.860 1.00 97.75 97 PHE A CA 1
ATOM 796 C C . PHE A 1 97 ? 1.378 10.805 6.168 1.00 97.75 97 PHE A C 1
ATOM 798 O O . PHE A 1 97 ? 0.927 10.850 7.311 1.00 97.75 97 PHE A O 1
ATOM 805 N N . SER A 1 98 ? 0.793 10.089 5.201 1.00 96.25 98 SER A N 1
ATOM 806 C CA . SER A 1 98 ? -0.427 9.302 5.408 1.00 96.25 98 SER A CA 1
ATOM 807 C C . SER A 1 98 ? -0.216 8.169 6.413 1.00 96.25 98 SER A C 1
ATOM 809 O O . SER A 1 98 ? -1.042 7.973 7.303 1.00 96.25 98 SER A O 1
ATOM 811 N N . THR A 1 99 ? 0.894 7.433 6.315 1.00 97.50 99 THR A N 1
ATOM 812 C CA . THR A 1 99 ? 1.214 6.349 7.258 1.00 97.50 99 THR A CA 1
ATOM 813 C C . THR A 1 99 ? 1.449 6.906 8.657 1.00 97.50 99 THR A C 1
ATOM 815 O O . THR A 1 99 ? 0.913 6.376 9.629 1.00 97.50 99 THR A O 1
ATOM 818 N N . LEU A 1 100 ? 2.190 8.013 8.764 1.00 97.94 100 LEU A N 1
ATOM 819 C CA . LEU A 1 100 ? 2.461 8.675 10.035 1.00 97.94 100 LEU A CA 1
ATOM 820 C C . LEU A 1 100 ? 1.166 9.141 10.714 1.00 97.94 100 LEU A C 1
ATOM 822 O O . LEU A 1 100 ? 0.932 8.823 11.881 1.00 97.94 100 LEU A O 1
ATOM 826 N N . LEU A 1 101 ? 0.293 9.832 9.973 1.00 96.38 101 LEU A N 1
ATOM 827 C CA . LEU A 1 101 ? -1.023 10.248 10.464 1.00 96.38 101 LEU A CA 1
ATOM 828 C C . LEU A 1 101 ? -1.880 9.050 10.874 1.00 96.38 101 LEU A C 1
ATOM 830 O O . LEU A 1 101 ? -2.494 9.079 11.939 1.00 96.38 101 LEU A O 1
ATOM 834 N N . CYS A 1 102 ? -1.895 7.990 10.065 1.00 96.75 102 CYS A N 1
ATOM 835 C CA . CYS A 1 102 ? -2.665 6.781 10.340 1.00 96.75 102 CYS A CA 1
ATOM 836 C C . CYS A 1 102 ? -2.221 6.108 11.645 1.00 96.75 102 CYS A C 1
ATOM 838 O O . CYS A 1 102 ? -3.063 5.759 12.470 1.00 96.75 102 CYS A O 1
ATOM 840 N N . VAL A 1 103 ? -0.913 5.991 11.887 1.00 97.69 103 VAL A N 1
ATOM 841 C CA . VAL A 1 103 ? -0.386 5.405 13.128 1.00 97.69 103 VAL A CA 1
ATOM 842 C C . VAL A 1 103 ? -0.711 6.283 14.338 1.00 97.69 103 VAL A C 1
ATOM 844 O O . VAL A 1 103 ? -1.151 5.764 15.364 1.00 97.69 103 VAL A O 1
ATOM 847 N N . ILE A 1 104 ? -0.551 7.607 14.234 1.00 97.94 104 ILE A N 1
ATOM 848 C CA . ILE A 1 104 ? -0.876 8.532 15.331 1.00 97.94 104 ILE A CA 1
ATOM 849 C C . ILE A 1 104 ? -2.372 8.451 15.658 1.00 97.94 104 ILE A C 1
ATOM 851 O O . ILE A 1 104 ? -2.744 8.111 16.777 1.00 97.94 104 ILE A O 1
ATOM 855 N N . VAL A 1 105 ? -3.247 8.691 14.681 1.00 94.88 105 VAL A N 1
ATOM 856 C CA . VAL A 1 105 ? -4.701 8.698 14.901 1.00 94.88 105 VAL A CA 1
ATOM 857 C C . VAL A 1 105 ? -5.205 7.312 15.312 1.00 94.88 105 VAL A C 1
ATOM 859 O O . VAL A 1 105 ? -5.990 7.195 16.254 1.00 94.88 105 VAL A O 1
ATOM 862 N N . GLY A 1 106 ? -4.723 6.255 14.656 1.00 93.88 106 GLY A N 1
ATOM 863 C CA . GLY A 1 106 ? -5.094 4.872 14.945 1.00 93.88 106 GLY A CA 1
ATOM 864 C C . GLY A 1 106 ? -4.675 4.427 16.346 1.00 93.88 106 GLY A C 1
ATOM 865 O O . GLY A 1 106 ? -5.462 3.789 17.044 1.00 93.88 106 GLY A O 1
ATOM 866 N N . SER A 1 107 ? -3.479 4.812 16.802 1.00 96.44 107 SER A N 1
ATOM 867 C CA . SER A 1 107 ? -3.020 4.500 18.161 1.00 96.44 107 SER A CA 1
ATOM 868 C C . SER A 1 107 ? -3.806 5.259 19.234 1.00 96.44 107 SER A C 1
ATOM 870 O O . SER A 1 107 ? -4.196 4.648 20.231 1.00 96.44 107 SER A O 1
ATOM 872 N N . LEU A 1 108 ? -4.125 6.543 19.022 1.00 92.94 108 LEU A N 1
ATOM 873 C CA . LEU A 1 108 ? -4.992 7.309 19.927 1.00 92.94 108 LEU A CA 1
ATOM 874 C C . LEU A 1 108 ? -6.404 6.705 20.003 1.00 92.94 108 LEU A C 1
ATOM 876 O O . LEU A 1 108 ? -6.958 6.569 21.096 1.00 92.94 108 LEU A O 1
ATOM 880 N N . ALA A 1 109 ? -6.973 6.299 18.864 1.00 88.94 109 ALA A N 1
ATOM 881 C CA . ALA A 1 109 ? -8.276 5.640 18.809 1.00 88.94 109 ALA A CA 1
ATOM 882 C C . ALA A 1 109 ? -8.262 4.288 19.541 1.00 88.94 109 ALA A C 1
ATOM 884 O O . ALA A 1 109 ? -9.142 4.017 20.361 1.00 88.94 109 ALA A O 1
ATOM 885 N N . ALA A 1 110 ? -7.237 3.461 19.312 1.00 91.50 110 ALA A N 1
ATOM 886 C CA . ALA A 1 110 ? -7.063 2.194 20.017 1.00 91.50 110 ALA A CA 1
ATOM 887 C C . ALA A 1 110 ? -6.905 2.399 21.535 1.00 91.50 110 ALA A C 1
ATOM 889 O O . ALA A 1 110 ? -7.523 1.682 22.323 1.00 91.50 110 ALA A O 1
ATOM 890 N N . TYR A 1 111 ? -6.144 3.415 21.960 1.00 92.25 111 TYR A N 1
ATOM 891 C CA . TYR A 1 111 ? -5.997 3.772 23.372 1.00 92.25 111 TYR A CA 1
ATOM 892 C C . TYR A 1 111 ? -7.335 4.174 24.005 1.00 92.25 111 TYR A C 1
ATOM 894 O O . TYR A 1 111 ? -7.669 3.698 25.093 1.00 92.25 111 TYR A O 1
ATOM 902 N N . ALA A 1 112 ? -8.128 4.999 23.314 1.00 87.62 112 ALA A N 1
ATOM 903 C CA . ALA A 1 112 ? -9.456 5.396 23.768 1.00 87.62 112 ALA A CA 1
ATOM 904 C C . ALA A 1 112 ? -10.390 4.186 23.929 1.00 87.62 112 ALA A C 1
ATOM 906 O O . ALA A 1 112 ? -11.061 4.077 24.953 1.00 87.62 112 ALA A O 1
ATOM 907 N N . LEU A 1 113 ? -10.387 3.246 22.977 1.00 84.44 113 LEU A N 1
ATOM 908 C CA . LEU A 1 113 ? -11.210 2.031 23.039 1.00 84.44 113 LEU A CA 1
ATOM 909 C C . LEU A 1 113 ? -10.833 1.106 24.204 1.00 84.44 113 LEU A C 1
ATOM 911 O O . LEU A 1 113 ? -11.715 0.510 24.816 1.00 84.44 113 LEU A O 1
ATOM 915 N N . VAL A 1 114 ? -9.540 0.980 24.519 1.00 88.94 114 VAL A N 1
ATOM 916 C CA . VAL A 1 114 ? -9.063 0.097 25.598 1.00 88.94 114 VAL A CA 1
ATOM 917 C C . VAL A 1 114 ? -9.244 0.727 26.982 1.00 88.94 114 VAL A C 1
ATOM 919 O O . VAL A 1 114 ? -9.520 0.016 27.949 1.00 88.94 114 VAL A O 1
ATOM 922 N N . ARG A 1 115 ? -9.066 2.048 27.118 1.00 85.44 115 ARG A N 1
ATOM 923 C CA . ARG A 1 115 ? -9.106 2.731 28.426 1.00 85.44 115 ARG A CA 1
ATOM 924 C C . 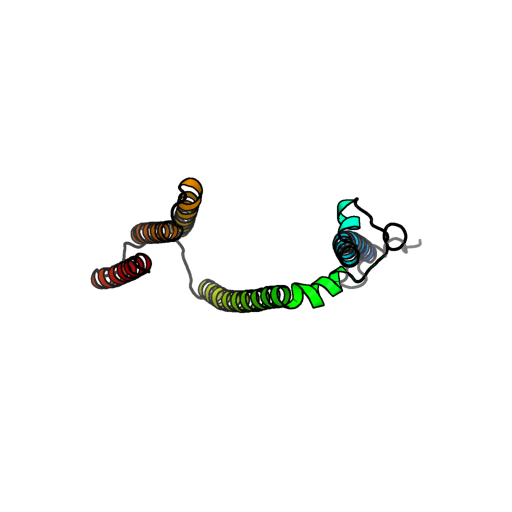ARG A 1 115 ? -10.478 3.259 28.817 1.00 85.44 115 ARG A C 1
ATOM 926 O O . ARG A 1 115 ? -10.767 3.328 30.010 1.00 85.44 115 ARG A O 1
ATOM 933 N N . ILE A 1 116 ? -11.312 3.640 27.857 1.00 80.75 116 ILE A N 1
ATOM 934 C CA . ILE A 1 116 ? -12.643 4.178 28.129 1.00 80.75 116 ILE A CA 1
ATOM 935 C C . ILE A 1 116 ? -13.647 3.046 27.927 1.00 80.75 116 ILE A C 1
ATOM 937 O O . ILE A 1 116 ? -13.714 2.449 26.856 1.00 80.75 116 ILE A O 1
ATOM 941 N N . GLN A 1 117 ? -14.465 2.761 28.943 1.00 65.56 117 GLN A N 1
ATOM 942 C CA . GLN A 1 117 ? -15.591 1.835 28.801 1.00 65.56 117 GLN A CA 1
ATOM 943 C C . GLN A 1 117 ? -16.693 2.479 27.951 1.00 65.56 117 GLN A C 1
ATOM 945 O O . GLN A 1 117 ? -17.699 2.979 28.457 1.00 65.56 117 GLN A O 1
ATOM 950 N N . TYR A 1 118 ? -16.488 2.490 26.637 1.00 61.66 118 TYR A N 1
ATOM 951 C CA . TYR A 1 118 ? -17.499 2.902 25.681 1.00 61.66 118 TYR A CA 1
ATOM 952 C C . TYR A 1 118 ? -18.637 1.877 25.700 1.00 61.66 118 TYR A C 1
ATOM 954 O O . TYR A 1 118 ? -18.455 0.708 25.370 1.00 61.66 118 TYR A O 1
ATOM 962 N N . ARG A 1 119 ? -19.842 2.328 26.062 1.00 59.38 119 ARG A N 1
ATOM 963 C CA . ARG A 1 119 ? -21.103 1.632 25.771 1.00 59.38 119 ARG A CA 1
ATOM 964 C C . ARG A 1 119 ? -21.755 2.307 24.561 1.00 59.38 119 ARG A C 1
ATOM 966 O O . ARG A 1 119 ? -22.712 3.064 24.750 1.00 59.38 119 ARG A O 1
ATOM 973 N N . PRO A 1 120 ? -21.219 2.141 23.334 1.00 62.03 120 PRO A N 1
ATOM 974 C CA . PRO A 1 120 ? -21.825 2.758 22.170 1.00 62.03 120 PRO A CA 1
ATOM 975 C C . PRO A 1 120 ? -23.216 2.152 21.998 1.00 62.03 120 PRO A C 1
ATOM 977 O O . PRO A 1 120 ? -23.383 0.935 21.918 1.00 62.03 120 PRO A O 1
ATOM 980 N N . LYS A 1 121 ? -24.244 2.999 21.974 1.00 63.00 121 LYS A N 1
ATOM 981 C CA . LYS A 1 121 ? -25.577 2.549 21.581 1.00 63.00 121 LYS A CA 1
ATOM 982 C C . LYS A 1 121 ? -25.459 2.125 20.115 1.00 63.00 121 LYS A C 1
ATOM 984 O O . LYS A 1 121 ? -25.095 2.958 19.290 1.00 63.00 121 LYS A O 1
ATOM 989 N N . PHE A 1 122 ? -25.754 0.863 19.787 1.00 57.59 122 PHE A N 1
ATOM 990 C CA . PHE A 1 122 ? -25.691 0.334 18.411 1.00 57.59 122 PHE A CA 1
ATOM 991 C C . PHE A 1 122 ? -26.380 1.252 17.385 1.00 57.59 122 PHE A C 1
ATOM 993 O O . PHE A 1 122 ? -25.899 1.393 16.263 1.00 57.59 122 PHE A O 1
ATOM 1000 N N . GLY A 1 123 ? -27.439 1.958 17.804 1.00 61.94 123 GLY A N 1
ATOM 1001 C CA . GLY A 1 123 ? -28.107 2.981 16.999 1.00 61.94 123 GLY A CA 1
ATOM 1002 C C . GLY A 1 123 ? -27.177 4.095 16.504 1.00 61.94 123 GLY A C 1
ATOM 1003 O O . GLY A 1 123 ? -27.247 4.447 15.338 1.00 61.94 123 GLY A O 1
ATOM 1004 N N . SER A 1 124 ? -26.251 4.611 17.316 1.00 64.44 124 SER A N 1
ATOM 1005 C CA . SER A 1 124 ? -25.331 5.680 16.891 1.00 64.44 124 SER A CA 1
ATOM 1006 C C . SER A 1 124 ? -24.331 5.219 15.826 1.00 64.44 124 SER A C 1
ATOM 1008 O O . SER A 1 124 ? -23.997 5.995 14.935 1.00 64.44 124 SER A O 1
ATOM 1010 N N . ILE A 1 125 ? -23.881 3.961 15.892 1.00 67.25 125 ILE A N 1
ATOM 1011 C CA . ILE A 1 125 ? -22.990 3.375 14.877 1.00 67.25 125 ILE A CA 1
ATOM 1012 C C . ILE A 1 125 ? -23.758 3.204 13.562 1.00 67.25 125 ILE A C 1
ATOM 1014 O O . ILE A 1 125 ? -23.275 3.611 12.510 1.00 67.25 125 ILE A O 1
ATOM 1018 N N . PHE A 1 126 ? -24.978 2.665 13.628 1.00 66.12 126 PHE A N 1
ATOM 1019 C CA . PHE A 1 126 ? -25.835 2.501 12.455 1.00 66.12 126 PHE A CA 1
ATOM 1020 C C . PHE A 1 126 ? -26.176 3.847 11.797 1.00 66.12 126 PHE A C 1
ATOM 1022 O O . PHE A 1 126 ? -26.090 3.972 10.580 1.00 66.12 126 PHE A O 1
ATOM 1029 N N . LEU A 1 127 ? -26.480 4.878 12.592 1.00 67.50 127 LEU A N 1
ATOM 1030 C CA . LEU A 1 127 ? -26.771 6.229 12.100 1.00 67.50 127 LEU A CA 1
ATOM 1031 C C . LEU A 1 127 ? -25.547 6.889 11.451 1.00 67.50 127 LEU A C 1
ATOM 1033 O O . LEU A 1 127 ? -25.692 7.548 10.425 1.00 67.50 127 LEU A O 1
ATOM 1037 N N . PHE A 1 128 ? -24.345 6.690 12.003 1.00 69.62 128 PHE A N 1
ATOM 1038 C CA . PHE A 1 128 ? -23.106 7.167 11.383 1.00 69.62 128 PHE A CA 1
ATOM 1039 C C . PHE A 1 128 ? -22.885 6.526 10.009 1.00 69.62 128 PHE A C 1
ATOM 1041 O O . PHE A 1 128 ? -22.675 7.236 9.028 1.00 69.62 128 PHE A O 1
ATOM 1048 N N . VAL A 1 129 ? -23.001 5.196 9.924 1.00 71.56 129 VAL A N 1
ATOM 1049 C CA . VAL A 1 129 ? -22.830 4.448 8.668 1.00 71.56 129 VAL A CA 1
ATOM 1050 C C . VAL A 1 129 ? -23.892 4.839 7.637 1.00 71.56 129 VAL A C 1
ATOM 1052 O O . VAL A 1 129 ? -23.558 5.050 6.473 1.00 71.56 129 VAL A O 1
ATOM 1055 N N . LEU A 1 130 ? -25.152 4.996 8.055 1.00 69.06 130 LEU A N 1
ATOM 1056 C CA . LEU A 1 130 ? -26.251 5.403 7.176 1.00 69.06 130 LEU A CA 1
ATOM 1057 C C . LEU A 1 130 ? -26.053 6.825 6.629 1.00 69.06 130 LEU A C 1
ATOM 1059 O O . LEU A 1 130 ? -26.271 7.056 5.443 1.00 69.06 130 LEU A O 1
ATOM 1063 N N . SER A 1 131 ? -25.597 7.762 7.466 1.00 70.25 131 SER A N 1
ATOM 1064 C CA . SER A 1 131 ? -25.305 9.138 7.041 1.00 70.25 131 SER A CA 1
ATOM 1065 C C . SER A 1 131 ? -24.163 9.187 6.025 1.00 70.25 131 SER A C 1
ATOM 1067 O O . SER A 1 131 ? -24.236 9.883 5.016 1.00 70.25 131 SER A O 1
ATOM 1069 N N . LEU A 1 132 ? -23.124 8.387 6.261 1.00 71.00 132 LEU A N 1
ATOM 1070 C CA . LEU A 1 132 ? -21.964 8.293 5.382 1.00 71.00 132 LEU A CA 1
ATOM 1071 C C . LEU A 1 132 ? -22.346 7.672 4.026 1.00 71.00 132 LEU A C 1
ATOM 1073 O O . LEU A 1 132 ? -21.960 8.185 2.976 1.00 71.00 132 LEU A O 1
ATOM 1077 N N . ALA A 1 133 ? -23.180 6.628 4.034 1.00 68.88 133 ALA A N 1
ATOM 1078 C CA . ALA A 1 133 ? -23.743 6.037 2.822 1.00 68.88 133 ALA A CA 1
ATOM 1079 C C . ALA A 1 133 ? -24.641 7.023 2.053 1.00 68.88 133 ALA A C 1
ATOM 1081 O O . ALA A 1 133 ? -24.551 7.101 0.828 1.00 68.88 133 ALA A O 1
ATOM 1082 N N . ALA A 1 134 ? -25.460 7.817 2.752 1.00 68.81 134 ALA A N 1
ATOM 1083 C CA . ALA A 1 134 ? -26.302 8.839 2.134 1.00 68.81 134 ALA A CA 1
ATOM 1084 C C . ALA A 1 134 ? -25.471 9.918 1.416 1.00 68.81 134 ALA A C 1
ATOM 1086 O O . ALA A 1 134 ? -25.809 10.289 0.293 1.00 68.81 134 ALA A O 1
ATOM 1087 N N . SER A 1 135 ? -24.348 10.356 1.999 1.00 69.00 135 SER A N 1
ATOM 1088 C CA . SER A 1 135 ? -23.403 11.266 1.334 1.00 69.00 135 SER A CA 1
ATOM 1089 C C . SER A 1 135 ? -22.814 10.679 0.055 1.00 69.00 135 SER A C 1
ATOM 1091 O O . SER A 1 135 ? -22.763 11.368 -0.961 1.00 69.00 135 SER A O 1
ATOM 1093 N N . PHE A 1 136 ? -22.403 9.407 0.070 1.00 68.06 136 PHE A N 1
ATOM 1094 C CA . PHE A 1 136 ? -21.878 8.747 -1.130 1.00 68.06 136 PHE A CA 1
ATOM 1095 C C . PHE A 1 136 ? -22.933 8.610 -2.232 1.00 68.06 136 PHE A C 1
ATOM 1097 O O . PHE A 1 136 ? -22.631 8.849 -3.401 1.00 68.06 136 PHE A O 1
ATOM 1104 N N . VAL A 1 137 ? -24.178 8.282 -1.873 1.00 69.50 137 VAL A N 1
ATOM 1105 C CA . VAL A 1 137 ? -25.290 8.197 -2.831 1.00 69.50 137 VAL A CA 1
ATOM 1106 C C . VAL A 1 137 ? -25.631 9.573 -3.410 1.00 69.50 137 VAL A C 1
ATOM 1108 O O . VAL A 1 137 ? -25.843 9.682 -4.616 1.00 69.50 137 VAL A O 1
ATOM 1111 N N . ALA A 1 138 ? -25.633 10.627 -2.590 1.00 66.44 138 ALA A N 1
ATOM 1112 C CA . ALA A 1 138 ? -25.897 11.991 -3.046 1.00 66.44 138 ALA A CA 1
ATOM 1113 C C . ALA A 1 138 ? -24.843 12.478 -4.055 1.00 66.44 138 ALA A C 1
ATOM 1115 O O . ALA A 1 138 ? -25.193 13.065 -5.075 1.00 66.44 138 ALA A O 1
ATOM 1116 N N . ILE A 1 139 ? -23.564 12.179 -3.819 1.00 68.12 139 ILE A N 1
ATOM 1117 C CA . ILE A 1 139 ? -22.482 12.533 -4.748 1.00 68.12 139 ILE A CA 1
ATOM 1118 C C . ILE A 1 139 ? -22.585 11.697 -6.034 1.00 68.12 139 ILE A C 1
ATOM 1120 O O . ILE A 1 139 ? -22.520 12.240 -7.133 1.00 68.12 139 ILE A O 1
ATOM 1124 N N . GLY A 1 140 ? -22.780 10.378 -5.908 1.00 67.00 140 GLY A N 1
ATOM 1125 C CA . GLY A 1 140 ? -22.715 9.447 -7.037 1.00 67.00 140 GLY A CA 1
ATOM 1126 C C . GLY A 1 140 ? -23.927 9.460 -7.973 1.00 67.00 140 GLY A C 1
ATOM 1127 O O . GLY A 1 140 ? -23.760 9.268 -9.172 1.00 67.00 140 GLY A O 1
ATOM 1128 N N . GLN A 1 141 ? -25.140 9.671 -7.455 1.00 62.88 141 GLN A N 1
ATOM 1129 C CA . GLN A 1 141 ? -26.368 9.641 -8.266 1.00 62.88 141 GLN A CA 1
ATOM 1130 C C . GLN A 1 141 ? -26.777 11.029 -8.781 1.00 62.88 141 GLN A C 1
ATOM 1132 O O . GLN A 1 141 ? -27.403 11.120 -9.832 1.00 62.88 141 GLN A O 1
ATOM 1137 N N . TRP A 1 142 ? -26.423 12.105 -8.067 1.00 64.00 142 TRP A N 1
ATOM 1138 C CA . TRP A 1 142 ? -26.895 13.464 -8.372 1.00 64.00 142 TRP A CA 1
ATOM 1139 C C . TRP A 1 142 ? -25.796 14.423 -8.839 1.00 64.00 142 TRP A C 1
ATOM 1141 O O . TRP A 1 142 ? -26.087 15.592 -9.072 1.00 64.00 142 TRP A O 1
ATOM 1151 N N . ASN A 1 143 ? -24.554 13.940 -9.000 1.00 64.31 143 ASN A N 1
ATOM 1152 C CA . ASN A 1 143 ? -23.395 14.738 -9.430 1.00 64.31 143 ASN A CA 1
ATOM 1153 C C . ASN A 1 143 ? -23.256 16.049 -8.631 1.00 64.31 143 ASN A C 1
ATOM 1155 O O . ASN A 1 143 ? -22.927 17.110 -9.157 1.00 64.31 143 ASN A O 1
ATOM 1159 N N . VAL A 1 144 ? -23.603 15.973 -7.346 1.00 65.75 144 VAL A N 1
ATOM 1160 C CA . VAL A 1 144 ? -23.547 17.093 -6.413 1.00 65.75 144 VAL A CA 1
ATOM 1161 C C . VAL A 1 144 ? -22.096 17.291 -6.001 1.00 65.75 144 VAL A C 1
ATOM 1163 O O . VAL A 1 144 ? -21.406 16.320 -5.679 1.00 65.75 144 VAL A O 1
ATOM 1166 N N . ASP A 1 145 ? -21.651 18.548 -5.960 1.00 75.50 145 ASP A N 1
ATOM 1167 C CA . ASP A 1 145 ? -20.312 18.905 -5.501 1.00 75.50 145 ASP A CA 1
ATOM 1168 C C . ASP A 1 145 ? -19.990 18.216 -4.170 1.00 75.50 145 ASP A C 1
ATOM 1170 O O . ASP A 1 145 ? -20.744 18.299 -3.195 1.00 75.50 145 ASP A O 1
ATOM 1174 N N . TRP A 1 146 ? -18.836 17.548 -4.106 1.00 67.50 146 TRP A N 1
ATOM 1175 C CA . TRP A 1 146 ? -18.427 16.735 -2.954 1.00 67.50 146 TRP A CA 1
ATOM 1176 C C . TRP A 1 146 ? -18.454 17.514 -1.625 1.00 67.50 146 TRP A C 1
ATOM 1178 O O . TRP A 1 146 ? -18.714 16.934 -0.570 1.00 67.50 146 TRP A O 1
ATOM 1188 N N . ARG A 1 147 ? -18.274 18.843 -1.683 1.00 70.81 147 ARG A N 1
ATOM 1189 C CA . ARG A 1 147 ? -18.412 19.774 -0.552 1.00 70.81 147 ARG A CA 1
ATOM 1190 C C . ARG A 1 147 ? -19.815 19.710 0.073 1.00 70.81 147 ARG A C 1
ATOM 1192 O O . ARG A 1 147 ? -19.945 19.600 1.292 1.00 70.81 147 ARG A O 1
ATOM 1199 N N . LEU A 1 148 ? -20.863 19.723 -0.752 1.00 64.56 148 LEU A N 1
ATOM 1200 C CA . LEU A 1 148 ? -22.265 19.658 -0.322 1.00 64.56 148 LEU A CA 1
ATOM 1201 C C . LEU A 1 148 ? -22.647 18.251 0.162 1.00 64.56 148 LEU A C 1
ATOM 1203 O O . LEU A 1 148 ? -23.403 18.107 1.128 1.00 64.56 148 LEU A O 1
ATOM 1207 N N . GLY A 1 149 ? -22.078 17.207 -0.448 1.00 67.12 149 GLY A N 1
ATOM 1208 C CA . GLY A 1 149 ? -22.260 15.821 -0.006 1.00 67.12 149 GLY A CA 1
ATOM 1209 C C . GLY A 1 149 ? -21.682 15.562 1.389 1.00 67.12 149 GLY A C 1
ATOM 1210 O O . GLY A 1 149 ? -22.332 14.943 2.233 1.00 67.12 149 GLY A O 1
ATOM 1211 N N . VAL A 1 150 ? -20.492 16.097 1.674 1.00 67.56 150 VAL A N 1
ATOM 1212 C CA . VAL A 1 150 ? -19.870 16.003 3.005 1.00 67.56 150 VAL A CA 1
ATOM 1213 C C . VAL A 1 150 ? -20.611 16.871 4.027 1.00 67.56 150 VAL A C 1
ATOM 1215 O O . VAL A 1 150 ? -20.883 16.408 5.135 1.00 67.56 150 VAL A O 1
ATOM 1218 N N . ALA A 1 151 ? -21.000 18.098 3.662 1.00 68.56 151 ALA A N 1
ATOM 1219 C CA . ALA A 1 151 ? -21.735 18.998 4.553 1.00 68.56 151 ALA A CA 1
ATOM 1220 C C . ALA A 1 151 ? -23.100 18.425 4.973 1.00 68.56 151 ALA A C 1
ATOM 1222 O O . ALA A 1 151 ? -23.441 18.449 6.157 1.00 68.56 151 ALA A O 1
ATOM 1223 N N . SER A 1 152 ? -23.858 17.857 4.031 1.00 66.25 152 SER A N 1
ATOM 1224 C CA . SER A 1 152 ? -25.143 17.209 4.324 1.00 66.25 152 SER A CA 1
ATOM 1225 C C . SER A 1 152 ? -24.976 15.948 5.179 1.00 66.25 152 SER A C 1
ATOM 1227 O O . SER A 1 152 ? -25.722 15.773 6.140 1.00 66.25 152 SER A O 1
ATOM 1229 N N . GLY A 1 153 ? -23.952 15.127 4.926 1.00 67.06 153 GLY A N 1
ATOM 1230 C CA . GLY A 1 153 ? -23.634 13.954 5.753 1.00 67.06 153 GLY A CA 1
ATOM 1231 C C . GLY A 1 153 ? -23.267 14.293 7.190 1.00 67.06 153 GLY A C 1
ATOM 1232 O O . GLY A 1 153 ? -23.718 13.634 8.129 1.00 67.06 153 GLY A O 1
ATOM 1233 N N . LEU A 1 154 ? -22.471 15.346 7.385 1.00 67.38 154 LEU A N 1
ATOM 1234 C CA . LEU A 1 154 ? -22.136 15.845 8.717 1.00 67.38 154 LEU A CA 1
ATOM 1235 C C . LEU A 1 154 ? -23.359 16.447 9.416 1.00 67.38 154 LEU A C 1
ATOM 1237 O O . LEU A 1 154 ? -23.562 16.191 10.603 1.00 67.38 154 LEU A O 1
ATOM 1241 N N . ALA A 1 155 ? -24.201 17.191 8.693 1.00 65.25 155 ALA A N 1
ATOM 1242 C CA . ALA A 1 155 ? -25.426 17.772 9.237 1.00 65.25 155 ALA A CA 1
ATOM 1243 C C . ALA A 1 155 ? -26.426 16.691 9.682 1.00 65.25 155 ALA A C 1
ATOM 1245 O O . ALA A 1 155 ? -26.944 16.757 10.797 1.00 65.25 155 ALA A O 1
ATOM 1246 N N . VAL A 1 156 ? -26.650 15.664 8.857 1.00 64.81 156 VAL A N 1
ATOM 1247 C CA . VAL A 1 156 ? -27.533 14.529 9.170 1.00 64.81 156 VAL A CA 1
ATOM 1248 C C . VAL A 1 156 ? -26.986 13.724 10.348 1.00 64.81 156 VAL A C 1
ATOM 1250 O O . VAL A 1 156 ? -27.733 13.409 11.276 1.00 64.81 156 VAL A O 1
ATOM 1253 N N . PHE A 1 157 ? -25.675 13.467 10.382 1.00 66.50 157 PHE A N 1
ATOM 1254 C CA . PHE A 1 157 ? -25.049 12.801 11.521 1.00 66.50 157 PHE A CA 1
ATOM 1255 C C . PHE A 1 157 ? -25.209 13.609 12.815 1.00 66.50 157 PHE A C 1
ATOM 1257 O O . PHE A 1 157 ? -25.589 13.044 13.838 1.00 66.50 157 PHE A O 1
ATOM 1264 N N . PHE A 1 158 ? -24.984 14.924 12.779 1.00 68.38 158 PHE A N 1
ATOM 1265 C CA . PHE A 1 158 ? -25.139 15.794 13.945 1.00 68.38 158 PHE A CA 1
ATOM 1266 C C . PHE A 1 158 ? -26.588 15.824 14.459 1.00 68.38 158 PHE A C 1
ATOM 1268 O O . PHE A 1 158 ? -26.820 15.666 15.660 1.00 68.38 158 PHE A O 1
ATOM 1275 N N . PHE A 1 159 ? -27.572 15.957 13.562 1.00 64.75 159 PHE A N 1
ATOM 1276 C CA . PHE A 1 159 ? -28.996 15.944 13.918 1.00 64.75 159 PHE A CA 1
ATOM 1277 C C . PHE A 1 159 ? -29.447 14.606 14.521 1.00 64.75 159 PHE A C 1
ATOM 1279 O O . PHE A 1 159 ? -30.203 14.583 15.495 1.00 64.75 159 PHE A O 1
ATOM 1286 N N . LEU A 1 160 ? -28.963 13.483 13.989 1.00 61.84 160 LEU A N 1
ATOM 1287 C CA . LEU A 1 160 ? -29.318 12.150 14.481 1.00 61.84 160 LEU A CA 1
ATOM 1288 C C . LEU A 1 160 ? -28.567 11.787 15.770 1.00 61.84 160 LEU A C 1
ATOM 1290 O O . LEU A 1 160 ? -29.154 11.207 16.685 1.00 61.84 160 LEU A O 1
ATOM 1294 N N . TRP A 1 161 ? -27.298 12.192 15.898 1.00 59.56 161 TRP A N 1
ATOM 1295 C CA . TRP A 1 161 ? -26.535 12.090 17.145 1.00 59.56 161 TRP A CA 1
ATOM 1296 C C . TRP A 1 161 ? -27.232 12.844 18.278 1.00 59.56 161 TRP A C 1
ATOM 1298 O O . TRP A 1 161 ? -27.386 12.308 19.376 1.00 59.56 161 TRP A O 1
ATOM 1308 N N . ARG A 1 162 ? -27.729 14.053 17.995 1.00 59.66 162 ARG A N 1
ATOM 1309 C CA . ARG A 1 162 ? -28.512 14.870 18.928 1.00 59.66 162 ARG A CA 1
ATOM 1310 C C . ARG A 1 162 ? -29.752 14.128 19.450 1.00 59.66 162 ARG A C 1
ATOM 1312 O O . ARG A 1 162 ? -29.966 14.122 20.658 1.00 59.66 162 ARG A O 1
ATOM 1319 N N . SER A 1 163 ? -30.508 13.442 18.586 1.00 57.69 163 SER A N 1
ATOM 1320 C CA . SER A 1 163 ? -31.695 12.660 18.986 1.00 57.69 163 SER A CA 1
ATOM 1321 C C . SER A 1 163 ? -31.365 11.510 19.956 1.00 57.69 163 SER A C 1
ATOM 1323 O O . SER A 1 163 ? -32.156 11.182 20.837 1.00 57.69 163 SER A O 1
ATOM 1325 N N . VAL A 1 164 ? -30.163 10.931 19.863 1.00 58.19 164 VAL A N 1
ATOM 1326 C CA . VAL A 1 164 ? -29.703 9.848 20.754 1.00 58.19 164 VAL A CA 1
ATOM 1327 C C . VAL A 1 164 ? -29.022 10.371 22.034 1.00 58.19 164 VAL A C 1
ATOM 1329 O O . VAL A 1 164 ? -28.976 9.659 23.052 1.00 58.19 164 VAL A O 1
ATOM 1332 N N . ALA A 1 165 ? -28.489 11.597 21.979 1.00 55.56 165 ALA A N 1
ATOM 1333 C CA . ALA A 1 165 ? -27.737 12.272 23.037 1.00 55.56 165 ALA A CA 1
ATOM 1334 C C . ALA A 1 165 ? -28.589 13.163 23.957 1.00 55.56 165 ALA A C 1
ATOM 1336 O O . ALA A 1 165 ? -28.069 13.631 24.974 1.00 55.56 165 ALA A O 1
ATOM 1337 N N . GLU A 1 166 ? -29.877 13.377 23.663 1.00 53.31 166 GLU A N 1
ATOM 1338 C CA . GLU A 1 166 ? -30.804 14.078 24.557 1.00 53.31 166 GLU A CA 1
ATOM 1339 C C . GLU A 1 166 ? -30.962 13.317 25.883 1.00 53.31 166 GLU A C 1
ATOM 1341 O O . GLU A 1 166 ? -31.826 12.465 26.078 1.00 53.31 166 GLU A O 1
ATOM 1346 N N . LYS A 1 167 ? -30.054 13.638 26.811 1.00 51.78 167 LYS A N 1
ATOM 1347 C CA . LYS A 1 167 ? -30.320 13.736 28.246 1.00 51.78 167 LYS A CA 1
ATOM 1348 C C . LYS A 1 167 ? -29.411 14.708 29.010 1.00 51.78 167 LYS A C 1
ATOM 1350 O O . LYS A 1 167 ? -29.711 14.939 30.175 1.00 51.78 167 LYS A O 1
ATOM 1355 N N . ARG A 1 168 ? -28.336 15.289 28.448 1.00 53.19 168 ARG A N 1
ATOM 1356 C CA . ARG A 1 168 ? -27.465 16.224 29.203 1.00 53.19 168 ARG A CA 1
ATOM 1357 C C . ARG A 1 168 ? -26.635 17.156 28.308 1.00 53.19 168 ARG A C 1
ATOM 1359 O O . ARG A 1 168 ? -25.582 16.708 27.885 1.00 53.19 168 ARG A O 1
ATOM 1366 N N . LEU A 1 169 ? -27.038 18.416 28.089 1.00 55.62 169 LEU A N 1
ATOM 1367 C CA . LEU A 1 169 ? -26.148 19.603 27.999 1.00 55.62 169 LEU A CA 1
ATOM 1368 C C . LEU A 1 169 ? -26.948 20.907 27.764 1.00 55.62 169 LEU A C 1
ATOM 1370 O O . LEU A 1 169 ? -27.962 20.905 27.075 1.00 55.62 169 LEU A O 1
ATOM 1374 N N . THR A 1 170 ? -26.478 22.003 28.371 1.00 60.34 170 THR A N 1
ATOM 1375 C CA . THR A 1 170 ? -27.136 23.321 28.487 1.00 60.34 170 THR A CA 1
ATOM 1376 C C . THR A 1 170 ? -26.993 24.183 27.221 1.00 60.34 170 THR A C 1
ATOM 1378 O O . THR A 1 170 ? -25.896 24.309 26.674 1.00 60.34 170 THR A O 1
ATOM 1381 N N . ASP A 1 171 ? -28.082 24.854 26.821 1.00 57.56 171 ASP A N 1
ATOM 1382 C CA . ASP A 1 171 ? -28.288 25.618 25.571 1.00 57.56 171 ASP A CA 1
ATOM 1383 C C . ASP A 1 171 ? -27.156 26.565 25.125 1.00 57.56 171 ASP A C 1
ATOM 1385 O O . ASP A 1 171 ? -26.968 26.798 23.932 1.00 57.56 171 ASP A O 1
ATOM 1389 N N . ARG A 1 172 ? -26.348 27.106 26.045 1.00 54.06 172 ARG A N 1
ATOM 1390 C CA . ARG A 1 172 ? -25.290 28.079 25.708 1.00 54.06 172 ARG A CA 1
ATOM 1391 C C . ARG A 1 172 ? -24.138 27.506 24.883 1.00 54.06 172 ARG A C 1
ATOM 1393 O O . ARG A 1 172 ? -23.600 28.220 24.044 1.00 54.06 172 ARG A O 1
ATOM 1400 N N . GLN A 1 173 ? -23.759 26.242 25.082 1.00 57.75 173 GLN A N 1
ATOM 1401 C CA . GLN A 1 173 ? -22.718 25.629 24.244 1.00 57.75 173 GLN A CA 1
ATOM 1402 C C . GLN A 1 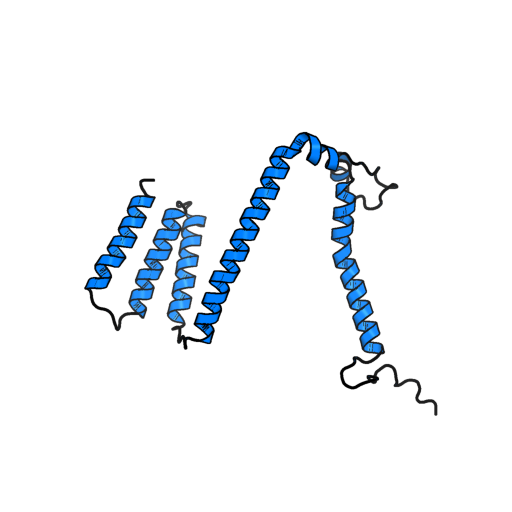173 ? -23.239 25.268 22.845 1.00 57.75 173 GLN A C 1
ATOM 1404 O O . GLN A 1 173 ? -22.449 25.161 21.908 1.00 57.75 173 GLN A O 1
ATOM 1409 N N . MET A 1 174 ? -24.564 25.151 22.681 1.00 51.59 174 MET A N 1
ATOM 1410 C CA . MET A 1 174 ? -25.192 24.804 21.405 1.00 51.59 174 MET A CA 1
ATOM 1411 C C . MET A 1 174 ? -25.049 25.916 20.367 1.00 51.59 174 MET A C 1
ATOM 1413 O O . MET A 1 174 ? -24.740 25.641 19.211 1.00 51.59 174 MET A O 1
ATOM 1417 N N . VAL A 1 175 ? -25.213 27.173 20.781 1.00 56.91 175 VAL A N 1
ATOM 1418 C CA . VAL A 1 175 ? -25.163 28.317 19.860 1.00 56.91 175 VAL A CA 1
ATOM 1419 C C . VAL A 1 175 ? -23.743 28.554 19.339 1.00 56.91 175 VAL A C 1
ATOM 1421 O O . VAL A 1 175 ? -23.564 28.792 18.146 1.00 56.91 175 VAL A O 1
ATOM 1424 N N . SER A 1 176 ? -22.719 28.409 20.187 1.00 55.44 176 SER A N 1
ATOM 1425 C CA . SER A 1 176 ? -21.327 28.610 19.762 1.00 55.44 176 SER A CA 1
ATOM 1426 C C . SER A 1 176 ? -20.853 27.556 18.760 1.00 55.44 176 SER A C 1
ATOM 1428 O O . SER A 1 176 ? -20.174 27.898 17.798 1.00 55.44 176 SER A O 1
ATOM 1430 N N . ILE A 1 177 ? -21.218 26.283 18.941 1.00 55.75 177 ILE A N 1
ATOM 1431 C CA . ILE A 1 177 ? -20.761 25.200 18.053 1.00 55.75 177 ILE A CA 1
ATOM 1432 C C . ILE A 1 177 ? -21.480 25.258 16.702 1.00 55.75 177 ILE A C 1
ATOM 1434 O O . ILE A 1 177 ? -20.837 25.146 15.660 1.00 55.75 177 ILE A O 1
ATOM 1438 N N . VAL A 1 178 ? -22.796 25.496 16.702 1.00 55.25 178 VAL A N 1
ATOM 1439 C CA . VAL A 1 178 ? -23.566 25.682 15.461 1.00 55.25 178 VAL A CA 1
ATOM 1440 C C . VAL A 1 178 ? -23.076 26.917 14.703 1.00 55.25 178 VAL A C 1
ATOM 1442 O O . VAL A 1 178 ? -22.904 26.855 13.488 1.00 55.25 178 VAL A O 1
ATOM 1445 N N . GLY A 1 179 ? -22.753 28.001 15.414 1.00 61.38 179 GLY A N 1
ATOM 1446 C CA . GLY A 1 179 ? -22.135 29.187 14.823 1.00 61.38 179 GLY A CA 1
ATOM 1447 C C . GLY A 1 179 ? -20.804 28.886 14.128 1.00 61.38 179 GLY A C 1
ATOM 1448 O O . GLY A 1 179 ? -20.595 29.338 13.007 1.00 61.38 179 GLY A O 1
ATOM 1449 N N . ILE A 1 180 ? -19.935 28.070 14.736 1.00 65.38 180 ILE A N 1
ATOM 1450 C CA . ILE A 1 180 ? -18.643 27.676 14.145 1.00 65.38 180 ILE A CA 1
ATOM 1451 C C . ILE A 1 180 ? -18.838 26.817 12.886 1.00 65.38 180 ILE A C 1
ATOM 1453 O O . ILE A 1 180 ? -18.173 27.049 11.880 1.00 65.38 180 ILE A O 1
ATOM 1457 N N . VAL A 1 181 ? -19.769 25.858 12.902 1.00 52.94 181 VAL A N 1
ATOM 1458 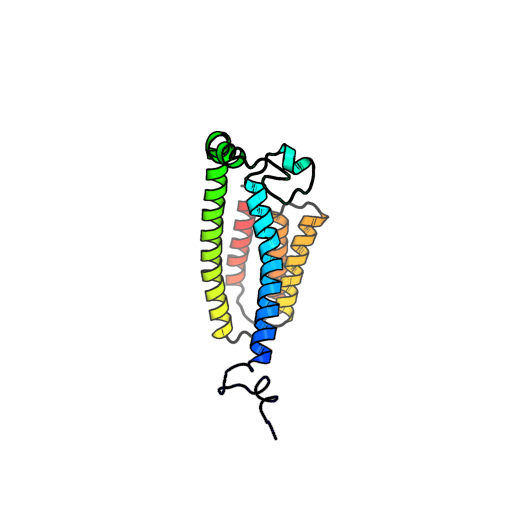C CA . VAL A 1 181 ? -20.045 24.996 11.736 1.00 52.94 181 VAL A CA 1
ATOM 1459 C C . VAL A 1 181 ? -20.623 25.804 10.571 1.00 52.94 181 VAL A C 1
ATOM 1461 O O . VAL A 1 181 ? -20.192 25.630 9.433 1.00 52.94 181 VAL A O 1
ATOM 1464 N N . ILE A 1 182 ? -21.547 26.729 10.849 1.00 60.16 182 ILE A N 1
ATOM 1465 C CA . ILE A 1 182 ? -22.108 27.631 9.833 1.00 60.16 182 ILE A CA 1
ATOM 1466 C C . ILE A 1 182 ? -21.026 28.572 9.288 1.00 60.16 182 ILE A C 1
ATOM 1468 O O . ILE A 1 182 ? -20.969 28.791 8.082 1.00 60.16 182 ILE A O 1
ATOM 1472 N N . PHE A 1 183 ? -20.131 29.081 10.138 1.00 64.25 183 PHE A N 1
ATOM 1473 C CA . PHE A 1 183 ? -19.015 29.933 9.720 1.00 64.25 183 PHE A CA 1
ATOM 1474 C C . PHE A 1 183 ? -18.038 29.200 8.783 1.00 64.25 183 PHE A C 1
ATOM 1476 O O . PHE A 1 183 ? -17.645 29.742 7.752 1.00 64.25 183 PHE A O 1
ATOM 1483 N N . ILE A 1 184 ? -17.705 27.941 9.087 1.00 56.28 184 ILE A N 1
ATOM 1484 C CA . ILE A 1 184 ? -16.846 27.096 8.239 1.00 56.28 184 ILE A CA 1
ATOM 1485 C C . ILE A 1 184 ? -17.534 26.769 6.901 1.00 56.28 184 ILE A C 1
ATOM 1487 O O . ILE A 1 184 ? -16.892 26.811 5.848 1.00 56.28 184 ILE A O 1
ATOM 1491 N N . ALA A 1 185 ? -18.841 26.487 6.922 1.00 51.47 185 ALA A N 1
ATOM 1492 C CA . ALA A 1 185 ? -19.629 26.245 5.713 1.00 51.47 185 ALA A CA 1
ATOM 1493 C C . ALA A 1 185 ? -19.728 27.499 4.827 1.00 51.47 185 ALA A C 1
ATOM 1495 O O . ALA A 1 185 ? -19.591 27.403 3.609 1.00 51.47 185 ALA A O 1
ATOM 1496 N N . PHE A 1 186 ? -19.895 28.676 5.435 1.00 58.53 186 PHE A N 1
ATOM 1497 C CA . PHE A 1 186 ? -19.935 29.959 4.736 1.00 58.53 186 PHE A CA 1
ATOM 1498 C C . PHE A 1 186 ? -18.591 30.287 4.070 1.00 58.53 186 PHE A C 1
ATOM 1500 O O . PHE A 1 186 ? -18.556 30.648 2.897 1.00 58.53 186 PHE A O 1
ATOM 1507 N N . PHE A 1 187 ? -17.472 30.083 4.772 1.00 54.69 187 PHE A N 1
ATOM 1508 C CA . PHE A 1 187 ? -16.137 30.341 4.220 1.00 54.69 187 PHE A CA 1
ATOM 1509 C C . PHE A 1 187 ? -15.771 29.384 3.072 1.00 54.69 187 PHE A C 1
ATOM 1511 O O . PHE A 1 187 ? -15.096 29.777 2.128 1.00 54.69 187 PHE A O 1
ATOM 1518 N N . SER A 1 188 ? -16.276 28.146 3.104 1.00 52.03 188 SER A N 1
ATOM 1519 C CA . SER A 1 188 ? -16.052 27.144 2.046 1.00 52.03 188 SER A CA 1
ATOM 1520 C C . SER A 1 188 ? -16.908 27.355 0.786 1.00 52.03 188 SER A C 1
ATOM 1522 O O . SER A 1 188 ? -16.654 26.717 -0.235 1.00 52.03 188 SER A O 1
ATOM 1524 N N . PHE A 1 189 ? -17.943 28.201 0.856 1.00 46.88 189 PHE A N 1
ATOM 1525 C CA . PHE A 1 189 ? -18.815 28.550 -0.274 1.00 46.88 189 PHE A CA 1
ATOM 1526 C C . PHE A 1 189 ? -18.307 29.776 -1.052 1.00 46.88 189 PHE A C 1
ATOM 1528 O O . PHE A 1 189 ? -18.604 29.920 -2.233 1.00 46.88 189 PHE A O 1
ATOM 1535 N N . PHE A 1 190 ? -17.519 30.640 -0.405 1.00 54.06 190 PHE A N 1
ATOM 1536 C CA . PHE A 1 190 ? -16.972 31.870 -0.991 1.00 54.06 190 PHE A CA 1
ATOM 1537 C C . PHE A 1 190 ? -15.476 31.781 -1.359 1.00 54.06 190 PHE A C 1
ATOM 1539 O O . PHE A 1 190 ? -14.881 32.804 -1.695 1.00 54.06 190 PHE A O 1
ATOM 1546 N N . GLY A 1 191 ? -14.879 30.582 -1.303 1.00 41.91 191 GLY A N 1
ATOM 1547 C CA . GLY A 1 191 ? -13.466 30.313 -1.605 1.00 41.91 191 GLY A CA 1
ATOM 1548 C C . GLY A 1 191 ? -13.237 29.211 -2.633 1.00 41.91 191 GLY A C 1
ATOM 1549 O O . GLY A 1 191 ? -13.973 28.188 -2.619 1.00 41.91 191 GLY A O 1
#

Secondary structure (DSSP, 8-state):
--GGGGGGTS-SSTTSPPHHHHHHHHHHHHHHHHHHHHHHHHHHHHTTS-HHHHHS----SBTTTB---SHHHHIIIIISHHHHHHHHHHHHHHHHHHHHHHHHHHHHHHHHHHHS-----HHHHHHHHHHHHHHHHHHHHH---HHHHHHHHHHHHHHHHHHHHTTS--THHHHHHHHHHHHHHHHHH--